Protein AF-A0A9P7B3M9-F1 (afdb_monomer_lite)

Foldseek 3Di:
DPDDPPPPVVPVVVPPPPPVVPLPDPPPPPLQAFPFPLLVVLVVCLVVLVVLLVCCVVPVVSLVVLLVVVVCSVPVGDPPRDDDDDDPVNQDDPVNVVVVVVSVPPVPPVVNVVVVVVVCVVVDDDDDDPPDDDDDDDDDDDPPPVPVVVVVVVVSVVVSVVVVVVSVVSHVVNSVVSVVSSVVSSVSSVVSNVVVVVVVVVVVVVVVVVVVVVVVVVVVVD

Sequence (222 aa):
MVQESEVTLQQELSSGDNLSDMIPLPVMDPVKECECQGCYYISRFKYQIKQSFFLGFLLPVMWPINLSAYLYLLFFLDNEVTHSKIDESELPTLFNKQELYDKTSIHLKEEIVQQMDELNIKEGYATISCTDKFSKSDTDNSCSETLITVDSSKGLERYRQEYLLDIANNIISSHDSLRKYHTLWIIRSLFGVLFYVIVALFIYLIVSHNVSRGHAYTEVNV

Structure (mmCIF, N/CA/C/O backbone):
data_AF-A0A9P7B3M9-F1
#
_entry.id   AF-A0A9P7B3M9-F1
#
loop_
_atom_site.group_PDB
_atom_site.id
_atom_site.type_symbol
_atom_site.label_atom_id
_atom_site.label_alt_id
_atom_site.label_comp_id
_atom_site.label_asym_id
_atom_site.label_entity_id
_atom_site.label_seq_id
_atom_site.pdbx_PDB_ins_code
_atom_site.Cartn_x
_atom_site.Cartn_y
_atom_site.Cartn_z
_atom_site.occupancy
_atom_site.B_iso_or_equiv
_atom_site.auth_seq_id
_atom_site.auth_comp_id
_atom_site.auth_asym_id
_atom_site.auth_atom_id
_atom_site.pdbx_PDB_model_num
ATOM 1 N N . MET A 1 1 ? 41.787 -29.569 55.633 1.00 51.53 1 MET A N 1
ATOM 2 C CA . MET A 1 1 ? 40.444 -29.479 56.246 1.00 51.53 1 MET A CA 1
ATOM 3 C C . MET A 1 1 ? 39.885 -28.069 56.059 1.00 51.53 1 MET A C 1
ATOM 5 O O . MET A 1 1 ? 39.718 -27.368 57.039 1.00 51.53 1 MET A O 1
ATOM 9 N N . VAL A 1 2 ? 39.659 -27.622 54.819 1.00 53.25 2 VAL A N 1
ATOM 10 C CA . VAL A 1 2 ? 38.934 -26.373 54.496 1.00 53.25 2 VAL A CA 1
ATOM 11 C C . VAL A 1 2 ? 38.466 -26.513 53.040 1.00 53.25 2 VAL A C 1
ATOM 13 O O . VAL A 1 2 ? 39.138 -26.021 52.142 1.00 53.25 2 VAL A O 1
ATOM 16 N N . GLN A 1 3 ? 37.433 -27.318 52.765 1.00 49.22 3 GLN A N 1
ATOM 17 C CA . GLN A 1 3 ? 36.926 -27.455 51.385 1.00 49.22 3 GLN A CA 1
ATOM 18 C C . GLN A 1 3 ? 35.499 -28.026 51.264 1.00 49.22 3 GLN A C 1
ATOM 20 O O . GLN A 1 3 ? 35.158 -28.591 50.233 1.00 49.22 3 GLN A O 1
ATOM 25 N N . GLU A 1 4 ? 34.656 -27.886 52.295 1.00 52.19 4 GLU A N 1
ATOM 26 C CA . GLU A 1 4 ? 33.280 -28.431 52.282 1.00 52.19 4 GLU A CA 1
ATOM 27 C C . GLU A 1 4 ? 32.171 -27.391 52.533 1.00 52.19 4 GLU A C 1
ATOM 29 O O . GLU A 1 4 ? 31.001 -27.752 52.548 1.00 52.19 4 GLU A O 1
ATOM 34 N N . SER A 1 5 ? 32.480 -26.096 52.683 1.00 53.56 5 SER A N 1
ATOM 35 C CA . SER A 1 5 ? 31.463 -25.080 53.025 1.00 53.56 5 SER A CA 1
ATOM 36 C C . SER A 1 5 ? 30.952 -24.224 51.858 1.00 53.56 5 SER A C 1
ATOM 38 O O . SER A 1 5 ? 30.073 -23.398 52.074 1.00 53.56 5 SER A O 1
ATOM 40 N N . GLU A 1 6 ? 31.468 -24.389 50.637 1.00 49.94 6 GLU A N 1
ATOM 41 C CA . GLU A 1 6 ? 31.073 -23.561 49.475 1.00 49.94 6 GLU A CA 1
ATOM 42 C C . GLU A 1 6 ? 30.028 -24.213 48.557 1.00 49.94 6 GLU A C 1
ATOM 44 O O . GLU A 1 6 ? 29.463 -23.547 47.694 1.00 49.94 6 GLU A O 1
ATOM 49 N N . VAL A 1 7 ? 29.720 -25.498 48.749 1.00 52.41 7 VAL A N 1
ATOM 50 C CA . VAL A 1 7 ? 28.825 -26.236 47.838 1.00 52.41 7 VAL A CA 1
ATOM 51 C C . VAL A 1 7 ? 27.342 -26.028 48.175 1.00 52.41 7 VAL A C 1
ATOM 53 O O . VAL A 1 7 ? 26.484 -26.182 47.312 1.00 52.41 7 VAL A O 1
ATOM 56 N N . THR A 1 8 ? 27.010 -25.590 49.391 1.00 50.84 8 THR A N 1
ATOM 57 C CA . THR A 1 8 ? 25.608 -25.463 49.828 1.00 50.84 8 THR A CA 1
ATOM 58 C C . THR A 1 8 ? 24.959 -24.125 49.460 1.00 50.84 8 THR A C 1
ATOM 60 O O . THR A 1 8 ? 23.741 -24.009 49.534 1.00 50.84 8 THR A O 1
ATOM 63 N N . LEU A 1 9 ? 25.729 -23.116 49.028 1.00 48.09 9 LEU A N 1
ATOM 64 C CA . LEU A 1 9 ? 25.204 -21.759 48.793 1.00 48.09 9 LEU A CA 1
ATOM 65 C C . LEU A 1 9 ? 24.868 -21.451 47.322 1.00 48.09 9 LEU A C 1
ATOM 67 O O . LEU A 1 9 ? 24.263 -20.423 47.036 1.00 48.09 9 LEU A O 1
ATOM 71 N N . GLN A 1 10 ? 25.201 -22.344 46.382 1.00 46.12 10 GLN A N 1
ATOM 72 C CA . GLN A 1 10 ? 24.780 -22.213 44.977 1.00 46.12 10 GLN A CA 1
ATOM 73 C C . GLN A 1 10 ? 23.463 -22.929 44.653 1.00 46.12 10 GLN A C 1
ATOM 75 O O . GLN A 1 10 ? 22.908 -22.717 43.576 1.00 46.12 10 GLN A O 1
ATOM 80 N N . GLN A 1 11 ? 22.925 -23.739 45.568 1.00 48.12 11 GLN A N 1
ATOM 81 C CA . GLN A 1 11 ? 21.724 -24.528 45.290 1.00 48.12 11 GLN A CA 1
ATOM 82 C C . GLN A 1 11 ? 20.407 -23.793 45.607 1.00 48.12 11 GLN A C 1
ATOM 84 O O . GLN A 1 11 ? 19.359 -24.206 45.118 1.00 48.12 11 GLN A O 1
ATOM 89 N N . GLU A 1 12 ? 20.446 -22.658 46.316 1.00 47.72 12 GLU A N 1
ATOM 90 C CA . GLU A 1 12 ? 19.254 -21.825 46.577 1.00 47.72 12 GLU A CA 1
ATOM 91 C C . GLU A 1 12 ? 19.013 -20.716 45.534 1.00 47.72 12 GLU A C 1
ATOM 93 O O . GLU A 1 12 ? 17.950 -20.105 45.522 1.00 47.72 12 GLU A O 1
ATOM 98 N N . LEU A 1 13 ? 19.938 -20.495 44.593 1.00 49.31 13 LEU A N 1
ATOM 99 C CA . LEU A 1 13 ? 19.774 -19.512 43.505 1.00 49.31 13 LEU A CA 1
ATOM 100 C C . LEU A 1 13 ? 19.245 -20.114 42.191 1.00 49.31 13 LEU A C 1
ATOM 102 O O . LEU A 1 13 ? 19.053 -19.391 41.218 1.00 49.31 13 LEU A O 1
ATOM 106 N N . SER A 1 14 ? 18.969 -21.423 42.161 1.00 45.75 14 SER A N 1
ATOM 107 C CA . SER A 1 14 ? 18.389 -22.117 40.999 1.00 45.75 14 SER A CA 1
ATOM 108 C C . SER A 1 14 ? 16.863 -22.276 41.072 1.00 45.75 14 SER A C 1
ATOM 110 O O . SER A 1 14 ? 16.273 -22.799 40.129 1.00 45.75 14 SER A O 1
ATOM 112 N N . SER A 1 15 ? 16.216 -21.826 42.151 1.00 45.94 15 SER A N 1
ATOM 113 C CA . SER A 1 15 ? 14.749 -21.779 42.267 1.00 45.94 15 SER A CA 1
ATOM 114 C C . SER A 1 15 ? 14.222 -20.376 41.956 1.00 45.94 15 SER A C 1
ATOM 116 O O . SER A 1 15 ? 13.345 -19.853 42.637 1.00 45.94 15 SER A O 1
ATOM 118 N N . GLY A 1 16 ? 14.807 -19.732 40.943 1.00 50.66 16 GLY A N 1
ATOM 119 C CA . GLY A 1 16 ? 14.201 -18.580 40.293 1.00 50.66 16 GLY A CA 1
ATOM 120 C C . GLY A 1 16 ? 13.038 -19.083 39.457 1.00 50.66 16 GLY A C 1
ATOM 121 O O . GLY A 1 16 ? 13.211 -19.368 38.275 1.00 50.66 16 GLY A O 1
ATOM 122 N N . ASP A 1 17 ? 11.886 -19.248 40.105 1.00 52.91 17 ASP A N 1
ATOM 123 C CA . ASP A 1 17 ? 10.607 -19.458 39.444 1.00 52.91 17 ASP A CA 1
ATOM 124 C C . ASP A 1 17 ? 10.494 -18.491 38.264 1.00 52.91 17 ASP A C 1
ATOM 126 O O . ASP A 1 17 ? 10.781 -17.297 38.393 1.00 52.91 17 ASP A O 1
ATOM 130 N N . ASN A 1 18 ? 10.107 -19.034 37.110 1.00 50.75 18 ASN A N 1
ATOM 131 C CA . ASN A 1 18 ? 9.890 -18.339 35.847 1.00 50.75 18 ASN A CA 1
ATOM 132 C C . ASN A 1 18 ? 8.772 -17.283 35.985 1.00 50.75 18 ASN A C 1
ATOM 134 O O . ASN A 1 18 ? 7.690 -17.411 35.422 1.00 50.75 18 ASN A O 1
ATOM 138 N N . LEU A 1 19 ? 9.031 -16.199 36.717 1.00 49.03 19 LEU A N 1
ATOM 139 C CA . LEU A 1 19 ? 8.111 -15.082 36.942 1.00 49.03 19 LEU A CA 1
ATOM 140 C C . LEU A 1 19 ? 7.923 -14.225 35.673 1.00 49.03 19 LEU A C 1
ATOM 142 O O . LEU A 1 19 ? 7.182 -13.249 35.682 1.00 49.03 19 LEU A O 1
ATOM 146 N N . SER A 1 20 ? 8.586 -14.585 34.570 1.00 48.28 20 SER A N 1
ATOM 147 C CA . SER A 1 20 ? 8.331 -14.017 33.241 1.00 48.28 20 SER A CA 1
ATOM 148 C C . SER A 1 20 ? 7.198 -14.723 32.482 1.00 48.28 20 SER A C 1
ATOM 150 O O . SER A 1 20 ? 6.714 -14.158 31.508 1.00 48.28 20 SER A O 1
ATOM 152 N N . ASP A 1 21 ? 6.715 -15.885 32.946 1.00 49.09 21 ASP A N 1
ATOM 153 C CA . ASP A 1 21 ? 5.610 -16.620 32.298 1.00 49.09 21 ASP A CA 1
ATOM 154 C C . ASP A 1 21 ? 4.218 -16.275 32.867 1.00 49.09 21 ASP A C 1
ATOM 156 O O . ASP A 1 21 ? 3.205 -16.786 32.392 1.00 49.09 21 ASP A O 1
ATOM 160 N N . MET A 1 22 ? 4.138 -15.392 33.870 1.00 47.38 22 MET A N 1
ATOM 161 C CA . MET A 1 22 ? 2.878 -14.992 34.520 1.00 47.38 22 MET A CA 1
ATOM 162 C C . MET A 1 22 ? 2.481 -13.536 34.283 1.00 47.38 22 MET A C 1
ATOM 164 O O . MET A 1 22 ? 1.603 -13.029 34.974 1.00 47.38 22 MET A O 1
ATOM 168 N N . ILE A 1 23 ? 3.074 -12.860 33.298 1.00 56.22 23 ILE A N 1
ATOM 169 C CA . ILE A 1 23 ? 2.438 -11.659 32.754 1.00 56.22 23 ILE A CA 1
ATOM 170 C C . ILE A 1 23 ? 1.367 -12.182 31.799 1.00 56.22 23 ILE A C 1
ATOM 172 O O . ILE A 1 23 ? 1.727 -12.715 30.745 1.00 56.22 23 ILE A O 1
ATOM 176 N N . PRO A 1 24 ? 0.064 -12.081 32.126 1.00 51.72 24 PRO A N 1
ATOM 177 C CA . PRO A 1 24 ? -0.960 -12.339 31.137 1.00 51.72 24 PRO A CA 1
ATOM 178 C C . PRO A 1 24 ? -0.724 -11.273 30.077 1.00 51.72 24 PRO A C 1
ATOM 180 O O . PRO A 1 24 ? -0.956 -10.087 30.327 1.00 51.72 24 PRO A O 1
ATOM 183 N N . LEU A 1 25 ? -0.179 -11.674 28.925 1.00 49.19 25 LEU A N 1
ATOM 184 C CA . LEU A 1 25 ? -0.122 -10.782 27.781 1.00 49.19 25 LEU A CA 1
ATOM 185 C C . LEU A 1 25 ? -1.536 -10.223 27.627 1.00 49.19 25 LEU A C 1
ATOM 187 O O . LEU A 1 25 ? -2.490 -11.010 27.724 1.00 49.19 25 LEU A O 1
ATOM 191 N N . PRO A 1 26 ? -1.690 -8.893 27.469 1.00 55.12 26 PRO A N 1
ATOM 192 C CA . PRO A 1 26 ? -2.995 -8.331 27.182 1.00 55.12 26 PRO A CA 1
ATOM 193 C C . PRO A 1 26 ? -3.564 -9.190 26.067 1.00 55.12 26 PRO A C 1
ATOM 195 O O . PRO A 1 26 ? -2.874 -9.431 25.070 1.00 55.12 26 PRO A O 1
ATOM 198 N N . VAL A 1 27 ? -4.749 -9.756 26.304 1.00 58.91 27 VAL A N 1
ATOM 199 C CA . VAL A 1 27 ? -5.484 -10.486 25.278 1.00 58.91 27 VAL A CA 1
ATOM 200 C C . VAL A 1 27 ? -5.791 -9.418 24.243 1.00 58.91 27 VAL A C 1
ATOM 202 O O . VAL A 1 27 ? -6.751 -8.670 24.366 1.00 58.91 27 VAL A O 1
ATOM 205 N N . MET A 1 28 ? -4.839 -9.225 23.336 1.00 59.09 28 MET A N 1
ATOM 206 C CA . MET A 1 28 ? -4.935 -8.305 22.231 1.00 59.09 28 MET A CA 1
ATOM 207 C C . MET A 1 28 ? -5.988 -8.951 21.368 1.00 59.09 28 MET A C 1
ATOM 209 O O . MET A 1 28 ? -5.729 -9.990 20.751 1.00 59.09 28 MET A O 1
ATOM 213 N N . ASP A 1 29 ? -7.192 -8.385 21.419 1.00 70.12 29 ASP A N 1
ATOM 214 C CA . ASP A 1 29 ? -8.241 -8.749 20.489 1.00 70.12 29 ASP A CA 1
ATOM 215 C C . ASP A 1 29 ? -7.605 -8.794 19.093 1.00 70.12 29 ASP A C 1
ATOM 217 O O . ASP A 1 29 ? -6.796 -7.914 18.759 1.00 70.12 29 ASP A O 1
ATOM 221 N N . PRO A 1 30 ? -7.873 -9.849 18.306 1.00 71.38 30 PRO A N 1
ATOM 222 C CA . PRO A 1 30 ? -7.267 -9.999 16.995 1.00 71.38 30 PRO A CA 1
ATOM 223 C C . PRO A 1 30 ? -7.473 -8.696 16.227 1.00 71.38 30 PRO A C 1
ATOM 225 O O . PRO A 1 30 ? -8.608 -8.243 16.070 1.00 71.38 30 PRO A O 1
ATOM 228 N N . VAL A 1 31 ? -6.365 -8.070 15.817 1.00 77.56 31 VAL A N 1
ATOM 229 C CA . VAL A 1 31 ? -6.378 -6.761 15.157 1.00 77.56 31 VAL A CA 1
ATOM 230 C C . VAL A 1 31 ? -7.339 -6.851 13.978 1.00 77.56 31 VAL A C 1
ATOM 232 O O . VAL A 1 31 ? -7.072 -7.576 13.019 1.00 77.56 31 VAL A O 1
ATOM 235 N N . LYS A 1 32 ? -8.482 -6.160 14.071 1.00 81.81 32 LYS A N 1
ATOM 236 C CA . LYS A 1 32 ? -9.502 -6.187 13.020 1.00 81.81 32 LYS A CA 1
ATOM 237 C C . LYS A 1 32 ? -8.930 -5.482 11.790 1.00 81.81 32 LYS A C 1
ATOM 239 O O . LYS A 1 32 ? -8.793 -4.259 11.761 1.00 81.81 32 LYS A O 1
ATOM 244 N N . GLU A 1 33 ? -8.518 -6.268 10.799 1.00 89.06 33 GLU A N 1
ATOM 245 C CA . GLU A 1 33 ? -8.039 -5.758 9.517 1.00 89.06 33 GLU A CA 1
ATOM 246 C C . GLU A 1 33 ? -9.210 -5.252 8.666 1.00 89.06 33 GLU A C 1
ATOM 248 O O . GLU A 1 33 ? -10.362 -5.643 8.848 1.00 89.06 33 GLU A O 1
ATOM 253 N N . CYS A 1 34 ? -8.917 -4.368 7.713 1.00 91.56 34 CYS A N 1
ATOM 254 C CA . CYS A 1 34 ? -9.933 -3.891 6.787 1.00 91.56 34 CYS A CA 1
ATOM 255 C C . CYS A 1 34 ? -10.337 -4.998 5.799 1.00 91.56 34 CYS A C 1
ATOM 257 O O . CYS A 1 34 ? -9.498 -5.531 5.070 1.00 91.56 34 CYS A O 1
ATOM 259 N N . GLU A 1 35 ? -11.635 -5.293 5.730 1.00 91.44 35 GLU A N 1
ATOM 260 C CA . GLU A 1 35 ? -12.216 -6.349 4.886 1.00 91.44 35 GLU A CA 1
ATOM 261 C C . GLU A 1 35 ? -12.683 -5.824 3.519 1.00 91.44 35 GLU A C 1
ATOM 263 O O . GLU A 1 35 ? -13.416 -6.495 2.792 1.00 91.44 35 GLU A O 1
ATOM 268 N N . CYS A 1 36 ? -12.262 -4.612 3.147 1.00 92.81 36 CYS A N 1
ATOM 269 C CA . CYS A 1 36 ? -12.637 -4.006 1.879 1.00 92.81 36 CYS A CA 1
ATOM 270 C C . CYS A 1 36 ? -12.176 -4.853 0.683 1.00 92.81 36 CYS A C 1
ATOM 272 O O . CYS A 1 36 ? -11.100 -5.461 0.704 1.00 92.81 36 CYS A O 1
ATOM 274 N N . GLN A 1 37 ? -12.955 -4.868 -0.403 1.00 93.38 37 GLN A N 1
ATOM 275 C CA . GLN A 1 37 ? -12.620 -5.674 -1.581 1.00 93.38 37 GLN A CA 1
ATOM 276 C C . GLN A 1 37 ? -11.246 -5.283 -2.151 1.00 93.38 37 GLN A C 1
ATOM 278 O O . GLN A 1 37 ? -10.436 -6.155 -2.473 1.00 93.38 37 GLN A O 1
ATOM 283 N N . GLY A 1 38 ? -10.933 -3.983 -2.191 1.00 92.94 38 GLY A N 1
ATOM 284 C CA . GLY A 1 38 ? -9.603 -3.490 -2.557 1.00 92.94 38 GLY A CA 1
ATOM 285 C C . GLY A 1 38 ? -8.500 -4.071 -1.666 1.00 92.94 38 GLY A C 1
ATOM 286 O O . GLY A 1 38 ? -7.519 -4.612 -2.168 1.00 92.94 38 GLY A O 1
ATOM 287 N N . CYS A 1 39 ? -8.694 -4.045 -0.349 1.00 93.38 39 CYS A N 1
ATOM 288 C CA . CYS A 1 39 ? -7.771 -4.545 0.667 1.00 93.38 39 CYS A CA 1
ATOM 289 C C . CYS A 1 39 ? -7.492 -6.038 0.481 1.00 93.38 39 CYS A C 1
ATOM 291 O O . CYS A 1 39 ? -6.335 -6.461 0.499 1.00 93.38 39 CYS A O 1
ATOM 293 N N . TYR A 1 40 ? -8.545 -6.816 0.219 1.00 93.50 40 TYR A N 1
ATOM 294 C CA . TYR A 1 40 ? -8.464 -8.248 -0.044 1.00 93.50 40 TYR A CA 1
ATOM 295 C C . TYR A 1 40 ? -7.603 -8.569 -1.275 1.00 93.50 40 TYR A C 1
ATOM 297 O O . TYR A 1 40 ? -6.716 -9.425 -1.226 1.00 93.50 40 TYR A O 1
ATOM 305 N N . TYR A 1 41 ? -7.811 -7.867 -2.393 1.00 93.69 41 TYR A N 1
ATOM 306 C CA . TYR A 1 41 ? -6.976 -8.079 -3.577 1.00 93.69 41 TYR A CA 1
ATOM 307 C C . TYR A 1 41 ? -5.542 -7.604 -3.337 1.00 93.69 41 TYR A C 1
ATOM 309 O O . TYR A 1 41 ? -4.585 -8.325 -3.622 1.00 93.69 41 TYR A O 1
ATOM 317 N N . ILE A 1 42 ? -5.370 -6.414 -2.768 1.00 92.88 42 ILE A N 1
ATOM 318 C CA . ILE A 1 42 ? -4.064 -5.811 -2.500 1.00 92.88 42 ILE A CA 1
ATOM 319 C C . ILE A 1 42 ? -3.215 -6.701 -1.573 1.00 92.88 42 ILE A C 1
ATOM 321 O O . ILE A 1 42 ? -2.014 -6.872 -1.823 1.00 92.88 42 ILE A O 1
ATOM 325 N N . SER A 1 43 ? -3.815 -7.310 -0.545 1.00 93.31 43 SER A N 1
ATOM 326 C CA . SER A 1 43 ? -3.131 -8.243 0.358 1.00 93.31 43 SER A CA 1
ATOM 327 C C . SER A 1 43 ? -2.690 -9.510 -0.380 1.00 93.31 43 SER A C 1
ATOM 329 O O . SER A 1 43 ? -1.528 -9.913 -0.267 1.00 93.31 43 SER A O 1
ATOM 331 N N . ARG A 1 44 ? -3.548 -10.067 -1.244 1.00 93.69 44 ARG A N 1
ATOM 332 C CA . ARG A 1 44 ? -3.225 -11.225 -2.092 1.00 93.69 44 ARG A CA 1
ATOM 333 C C . ARG A 1 44 ? -2.083 -10.939 -3.073 1.00 93.69 44 ARG A C 1
ATOM 335 O O . ARG A 1 44 ? -1.199 -11.775 -3.260 1.00 93.69 44 ARG A O 1
ATOM 342 N N . PHE A 1 45 ? -2.048 -9.744 -3.661 1.00 92.19 45 PHE A N 1
ATOM 343 C CA . PHE A 1 45 ? -1.002 -9.325 -4.603 1.00 92.19 45 PHE A CA 1
ATOM 344 C C . PHE A 1 45 ? 0.294 -8.838 -3.928 1.00 92.19 45 PHE A C 1
ATOM 346 O O . PHE A 1 45 ? 1.287 -8.587 -4.614 1.00 92.19 45 PHE A O 1
ATOM 353 N N . LYS A 1 46 ? 0.344 -8.739 -2.592 1.00 92.44 46 LYS A N 1
ATOM 354 C CA . LYS A 1 46 ? 1.487 -8.185 -1.836 1.00 92.44 46 LYS A CA 1
ATOM 355 C C . LYS A 1 46 ? 2.817 -8.890 -2.112 1.00 92.44 46 LYS A C 1
ATOM 357 O O . LYS A 1 46 ? 3.872 -8.249 -2.100 1.00 92.44 46 LYS A O 1
ATOM 362 N N . TYR A 1 47 ? 2.778 -10.203 -2.327 1.00 92.88 47 TYR A N 1
ATOM 363 C CA . TYR A 1 47 ? 3.964 -10.991 -2.662 1.00 92.88 47 TYR A CA 1
ATOM 364 C C . TYR A 1 47 ? 4.301 -10.904 -4.156 1.00 92.88 47 TYR A C 1
ATOM 366 O O . TYR A 1 47 ? 5.461 -10.709 -4.520 1.00 92.88 47 TYR A O 1
ATOM 374 N N . GLN A 1 48 ? 3.280 -10.946 -5.016 1.00 93.88 48 GLN A N 1
ATOM 375 C CA . GLN A 1 48 ? 3.447 -10.880 -6.468 1.00 93.88 48 GLN A CA 1
ATOM 376 C C . GLN A 1 48 ? 4.026 -9.538 -6.926 1.00 93.88 48 GLN A C 1
ATOM 378 O O . GLN A 1 48 ? 4.902 -9.529 -7.780 1.00 93.88 48 GLN A O 1
ATOM 383 N N . ILE A 1 49 ? 3.641 -8.408 -6.317 1.00 94.25 49 ILE A N 1
ATOM 384 C CA . ILE A 1 49 ? 4.165 -7.090 -6.717 1.00 94.25 49 ILE A CA 1
ATOM 385 C C . ILE A 1 49 ? 5.686 -6.984 -6.536 1.00 94.25 49 ILE A C 1
ATOM 387 O O . ILE A 1 49 ? 6.379 -6.433 -7.390 1.00 94.25 49 ILE A O 1
ATOM 391 N N . LYS A 1 50 ? 6.221 -7.575 -5.458 1.00 95.06 50 LYS A N 1
ATOM 392 C CA . LYS A 1 50 ? 7.666 -7.648 -5.210 1.00 95.06 50 LYS A CA 1
ATOM 393 C C . LYS A 1 50 ? 8.356 -8.487 -6.279 1.00 95.06 50 LYS A C 1
ATOM 395 O O . LYS A 1 50 ? 9.344 -8.045 -6.854 1.00 95.06 50 LYS A O 1
ATOM 400 N N . GLN A 1 51 ? 7.828 -9.678 -6.556 1.00 95.88 51 GLN A N 1
ATOM 401 C CA . GLN A 1 51 ? 8.397 -10.570 -7.566 1.00 95.88 51 GLN A CA 1
ATOM 402 C C . GLN A 1 51 ? 8.360 -9.945 -8.963 1.00 95.88 51 GLN A C 1
ATOM 404 O O . GLN A 1 51 ? 9.387 -9.905 -9.635 1.00 95.88 51 GLN A O 1
ATOM 409 N N . SER A 1 52 ? 7.219 -9.387 -9.369 1.00 95.12 52 SER A N 1
ATOM 410 C CA . SER A 1 52 ? 7.058 -8.719 -10.661 1.00 95.12 52 SER A CA 1
ATOM 411 C C . SER A 1 52 ? 7.963 -7.494 -10.797 1.00 95.12 52 SER A C 1
ATOM 413 O O . SER A 1 52 ? 8.448 -7.220 -11.891 1.00 95.12 52 SER A O 1
ATOM 415 N N . PHE A 1 53 ? 8.242 -6.770 -9.704 1.00 95.88 53 PHE A N 1
ATOM 416 C CA . PHE A 1 53 ? 9.211 -5.674 -9.725 1.00 95.88 53 PHE A CA 1
ATOM 417 C C . PHE A 1 53 ? 10.617 -6.162 -10.096 1.00 95.88 53 PHE A C 1
ATOM 419 O O . PHE A 1 53 ? 11.230 -5.590 -10.996 1.00 95.88 53 PHE A O 1
ATOM 426 N N . PHE A 1 54 ? 11.109 -7.227 -9.452 1.00 96.81 54 PHE A N 1
ATOM 427 C CA . PHE A 1 54 ? 12.429 -7.788 -9.763 1.00 96.81 54 PHE A CA 1
ATOM 428 C C . PHE A 1 54 ? 12.470 -8.461 -11.139 1.00 96.81 54 PHE A C 1
ATOM 430 O O . PHE A 1 54 ? 13.442 -8.301 -11.874 1.00 96.81 54 PHE A O 1
ATOM 437 N N . LEU A 1 55 ? 11.398 -9.155 -11.528 1.00 97.19 55 LEU A N 1
ATOM 438 C CA . LEU A 1 55 ? 11.268 -9.734 -12.865 1.00 97.19 55 LEU A CA 1
ATOM 439 C C . LEU A 1 55 ? 11.275 -8.653 -13.958 1.00 97.19 55 LEU A C 1
ATOM 441 O O . LEU A 1 55 ? 11.735 -8.907 -15.068 1.00 97.19 55 LEU A O 1
ATOM 445 N N . GLY A 1 56 ? 10.842 -7.433 -13.625 1.00 95.75 56 GLY A N 1
ATOM 446 C CA . GLY A 1 56 ? 10.887 -6.266 -14.501 1.00 95.75 56 GLY A CA 1
ATOM 447 C C . GLY A 1 56 ? 12.283 -5.889 -15.004 1.00 95.75 56 GLY A C 1
ATOM 448 O O . GLY A 1 56 ? 12.400 -5.375 -16.110 1.00 95.75 56 GLY A O 1
ATOM 449 N N . PHE A 1 57 ? 13.350 -6.219 -14.268 1.00 95.94 57 PHE A N 1
ATOM 450 C CA . PHE A 1 57 ? 14.718 -6.012 -14.762 1.00 95.94 57 P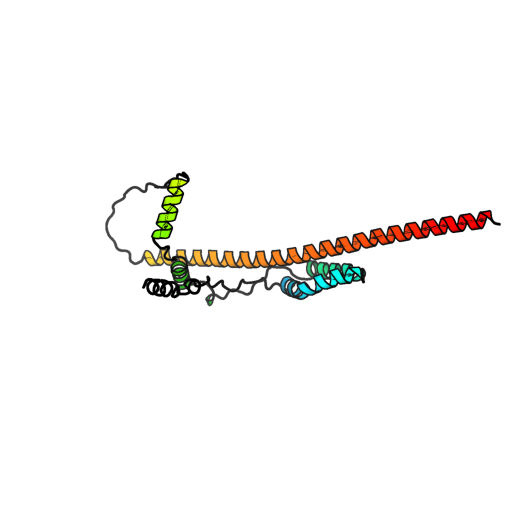HE A CA 1
ATOM 451 C C . PHE A 1 57 ? 15.061 -6.924 -15.950 1.00 95.94 57 PHE A C 1
ATOM 453 O O . PHE A 1 57 ? 15.806 -6.516 -16.839 1.00 95.94 57 PHE A O 1
ATOM 460 N N . LEU A 1 58 ? 14.507 -8.142 -15.989 1.00 96.56 58 LEU A N 1
ATOM 461 C CA . LEU A 1 58 ? 14.639 -9.039 -17.142 1.00 96.56 58 LEU A CA 1
ATOM 462 C C . LEU A 1 58 ? 13.621 -8.691 -18.235 1.00 96.56 58 LEU A C 1
ATOM 464 O O . LEU A 1 58 ? 13.941 -8.733 -19.419 1.00 96.56 58 LEU A O 1
ATOM 468 N N . LEU A 1 59 ? 12.390 -8.367 -17.834 1.00 96.62 59 LEU A N 1
ATOM 469 C CA . LEU A 1 59 ? 11.256 -8.110 -18.717 1.00 96.62 59 LEU A CA 1
ATOM 470 C C . LEU A 1 59 ? 10.606 -6.764 -18.361 1.00 96.62 59 LEU A C 1
ATOM 472 O O . LEU A 1 59 ? 9.634 -6.747 -17.602 1.00 96.62 59 LEU A O 1
ATOM 476 N N . PRO A 1 60 ? 11.061 -5.638 -18.948 1.00 93.56 60 PRO A N 1
ATOM 477 C CA . PRO A 1 60 ? 10.586 -4.291 -18.595 1.00 93.56 60 PRO A CA 1
ATOM 478 C C . PRO A 1 60 ? 9.074 -4.084 -18.751 1.00 93.56 60 PRO A C 1
ATOM 480 O O . PRO A 1 60 ? 8.500 -3.202 -18.118 1.00 93.56 60 PRO A O 1
ATOM 483 N N . VAL A 1 61 ? 8.413 -4.929 -19.550 1.00 95.88 61 VAL A N 1
ATOM 484 C CA . VAL A 1 61 ? 6.952 -4.966 -19.743 1.00 95.88 61 VAL A CA 1
ATOM 485 C C . VAL A 1 61 ? 6.193 -5.354 -18.461 1.00 95.88 61 VAL A C 1
ATOM 487 O O . VAL A 1 61 ? 5.020 -5.021 -18.316 1.00 95.88 61 VAL A O 1
ATOM 490 N N . MET A 1 62 ? 6.838 -5.988 -17.478 1.00 96.75 62 MET A N 1
ATOM 491 C CA . MET A 1 62 ? 6.184 -6.335 -16.209 1.00 96.75 62 MET A CA 1
ATOM 492 C C . MET A 1 62 ? 5.829 -5.108 -15.357 1.00 96.75 62 MET A C 1
ATOM 494 O O . MET A 1 62 ? 4.816 -5.115 -14.658 1.00 96.75 62 MET A O 1
ATOM 498 N N . TRP A 1 63 ? 6.604 -4.022 -15.427 1.00 96.69 63 TRP A N 1
ATOM 499 C CA . TRP A 1 63 ? 6.295 -2.800 -14.679 1.00 96.69 63 TRP A CA 1
ATOM 500 C C . TRP A 1 63 ? 5.022 -2.077 -15.143 1.00 96.69 63 TRP A C 1
ATOM 502 O O . TRP A 1 63 ? 4.221 -1.733 -14.272 1.00 96.69 63 TRP A O 1
ATOM 512 N N . PRO A 1 64 ? 4.759 -1.856 -16.450 1.00 96.75 64 PRO A N 1
ATOM 513 C CA . PRO A 1 64 ? 3.487 -1.286 -16.881 1.00 96.75 64 PRO A CA 1
ATOM 514 C C . PRO A 1 64 ? 2.301 -2.215 -16.598 1.00 96.75 64 PRO A C 1
ATOM 516 O O . PRO A 1 64 ? 1.214 -1.710 -16.336 1.00 96.75 64 PRO A O 1
ATOM 519 N N . ILE A 1 65 ? 2.484 -3.543 -16.565 1.00 95.94 65 ILE A N 1
ATOM 520 C CA . ILE A 1 65 ? 1.431 -4.473 -16.113 1.00 95.94 65 ILE A CA 1
ATOM 521 C C . ILE A 1 65 ? 1.120 -4.247 -14.627 1.00 95.94 65 ILE A C 1
ATOM 523 O O . ILE A 1 65 ? -0.046 -4.075 -14.276 1.00 95.94 65 ILE A O 1
ATOM 527 N N . ASN A 1 66 ? 2.140 -4.165 -13.763 1.00 94.81 66 ASN A N 1
ATOM 528 C CA . ASN A 1 66 ? 1.950 -3.839 -12.343 1.00 94.81 66 ASN A CA 1
ATOM 529 C C . ASN A 1 66 ? 1.261 -2.480 -12.154 1.00 94.81 66 ASN A C 1
ATOM 531 O O . ASN A 1 66 ? 0.359 -2.353 -11.327 1.00 94.81 66 ASN A O 1
ATOM 535 N N . LEU 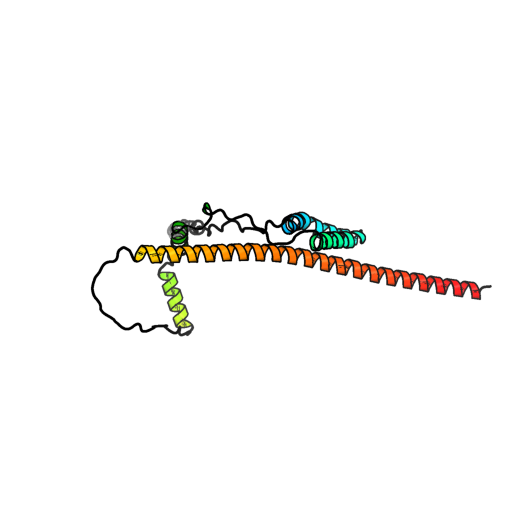A 1 67 ? 1.673 -1.470 -12.928 1.00 96.00 67 LEU A N 1
ATOM 536 C CA . LEU A 1 67 ? 1.067 -0.141 -12.901 1.00 96.00 67 LEU A CA 1
ATOM 537 C C . LEU A 1 67 ? -0.404 -0.202 -13.325 1.00 96.00 67 LEU A C 1
ATOM 539 O O . LEU A 1 67 ? -1.257 0.363 -12.651 1.00 96.00 67 LEU A O 1
ATOM 543 N N . SER A 1 68 ? -0.707 -0.935 -14.396 1.00 96.00 68 SER A N 1
ATOM 544 C CA . SER A 1 68 ? -2.073 -1.112 -14.898 1.00 96.00 68 SER A CA 1
ATOM 545 C C . SER A 1 68 ? -2.958 -1.833 -13.884 1.00 96.00 68 SER A C 1
ATOM 547 O O . SER A 1 68 ? -4.082 -1.403 -13.649 1.00 96.00 68 SER A O 1
ATOM 549 N N . ALA A 1 69 ? -2.447 -2.878 -13.228 1.00 94.44 69 ALA A N 1
ATOM 550 C CA . ALA A 1 69 ? -3.162 -3.578 -12.163 1.00 94.44 69 ALA A CA 1
ATOM 551 C C . ALA A 1 69 ? -3.468 -2.649 -10.977 1.00 94.44 69 ALA A C 1
ATOM 553 O O . ALA A 1 69 ? -4.568 -2.677 -10.434 1.00 94.44 69 ALA A O 1
ATOM 554 N N . TYR A 1 70 ? -2.531 -1.776 -10.603 1.00 93.94 70 TYR A N 1
ATOM 555 C CA . TYR A 1 70 ? -2.763 -0.788 -9.550 1.00 93.94 70 TYR A CA 1
ATOM 556 C C . TYR A 1 70 ? -3.787 0.281 -9.947 1.00 93.94 70 TYR A C 1
ATOM 558 O O . TYR A 1 70 ? -4.673 0.597 -9.158 1.00 93.94 70 TYR A O 1
ATOM 566 N N . LEU A 1 71 ? -3.715 0.805 -11.175 1.00 94.75 71 LEU A N 1
ATOM 567 C CA . LEU A 1 71 ? -4.721 1.739 -11.691 1.00 94.75 71 LEU A CA 1
ATOM 568 C C . LEU A 1 71 ? -6.103 1.084 -11.745 1.00 94.75 71 LEU A C 1
ATOM 570 O O . LEU A 1 71 ? -7.092 1.717 -11.387 1.00 94.75 71 LEU A O 1
ATOM 574 N N . TYR A 1 72 ? -6.168 -0.195 -12.120 1.00 94.44 72 TYR A N 1
ATOM 575 C CA . TYR A 1 72 ? -7.408 -0.959 -12.086 1.00 94.44 72 TYR A CA 1
ATOM 576 C C . TYR A 1 72 ? -8.001 -1.005 -10.669 1.00 94.44 72 TYR A C 1
ATOM 578 O O . TYR A 1 72 ? -9.169 -0.679 -10.481 1.00 94.44 72 TYR A O 1
ATOM 586 N N . LEU A 1 73 ? -7.181 -1.311 -9.658 1.00 92.31 73 LEU A N 1
ATOM 587 C CA . LEU A 1 73 ? -7.608 -1.319 -8.253 1.00 92.31 73 LEU A CA 1
ATOM 588 C C . LEU A 1 73 ? -8.028 0.068 -7.735 1.00 92.31 73 LEU A C 1
ATOM 590 O O . LEU A 1 73 ? -8.875 0.156 -6.850 1.00 92.31 73 LEU A O 1
ATOM 594 N N . LEU A 1 74 ? -7.448 1.151 -8.260 1.00 90.19 74 LEU A N 1
ATOM 595 C CA . LEU A 1 74 ? -7.812 2.515 -7.870 1.00 90.19 74 LEU A CA 1
ATOM 596 C C . LEU A 1 74 ? -9.130 2.992 -8.486 1.00 90.19 74 LEU A C 1
ATOM 598 O O . LEU A 1 74 ? -9.895 3.661 -7.799 1.00 90.19 74 LEU A O 1
ATOM 602 N N . PHE A 1 75 ? -9.364 2.698 -9.768 1.00 92.69 75 PHE A N 1
ATOM 603 C CA . PHE A 1 75 ? -10.493 3.261 -10.516 1.00 92.69 75 PHE A CA 1
ATOM 604 C C . PHE A 1 75 ? -11.724 2.360 -10.566 1.00 92.69 75 PHE A C 1
ATOM 606 O O . PHE A 1 75 ? -12.832 2.879 -10.652 1.00 92.69 75 PHE A O 1
ATOM 613 N N . PHE A 1 76 ? -11.543 1.037 -10.559 1.00 93.31 76 PHE A N 1
ATOM 614 C CA . PHE A 1 76 ? -12.641 0.091 -10.786 1.00 93.31 76 PHE A CA 1
ATOM 615 C C . PHE A 1 76 ? -13.108 -0.623 -9.524 1.00 93.31 76 PHE A C 1
ATOM 617 O O . PHE A 1 76 ? -14.194 -1.194 -9.535 1.00 93.31 76 PHE A O 1
ATOM 624 N N . LEU A 1 77 ? -12.301 -0.635 -8.461 1.00 90.94 77 LEU A N 1
ATOM 625 C CA . LEU A 1 77 ? -12.715 -1.217 -7.191 1.00 90.94 77 LEU A CA 1
ATOM 626 C C . LEU A 1 77 ? -13.179 -0.133 -6.231 1.00 90.94 77 LEU A C 1
ATOM 628 O O . LEU A 1 77 ? -12.465 0.839 -5.973 1.00 90.94 77 LEU A O 1
ATOM 632 N N . ASP A 1 78 ? -14.346 -0.374 -5.644 1.00 85.31 78 ASP A N 1
ATOM 633 C CA . ASP A 1 78 ? -14.843 0.405 -4.525 1.00 85.31 78 ASP A CA 1
ATOM 634 C C . ASP A 1 78 ? -13.892 0.214 -3.338 1.00 85.31 78 ASP A C 1
ATOM 636 O O . ASP A 1 78 ? -13.753 -0.866 -2.761 1.00 85.31 78 ASP A O 1
ATOM 640 N N . ASN A 1 79 ? -13.170 1.287 -3.018 1.00 83.88 79 ASN A N 1
ATOM 641 C CA . ASN A 1 79 ? -12.228 1.354 -1.901 1.00 83.88 79 ASN A CA 1
ATOM 642 C C . ASN A 1 79 ? -12.872 2.021 -0.677 1.00 83.88 79 ASN A C 1
ATOM 644 O O . ASN A 1 79 ? -12.178 2.640 0.131 1.00 83.88 79 ASN A O 1
ATOM 648 N N . GLU A 1 80 ? -14.199 1.961 -0.570 1.00 89.81 80 GLU A N 1
ATOM 649 C CA . GLU A 1 80 ? -14.885 2.411 0.632 1.00 89.81 80 GLU A CA 1
ATOM 650 C C . GLU A 1 80 ? -14.519 1.471 1.785 1.00 89.81 80 GLU A C 1
ATOM 652 O O . GLU A 1 80 ? -14.444 0.249 1.623 1.00 89.81 80 GLU A O 1
ATOM 657 N N . VAL A 1 81 ? -14.204 2.052 2.942 1.00 87.75 81 VAL A N 1
ATOM 658 C CA . VAL A 1 81 ? -13.792 1.291 4.121 1.00 87.75 81 VAL A CA 1
ATOM 659 C C . VAL A 1 81 ? -15.018 0.555 4.649 1.00 87.75 81 VAL A C 1
ATOM 661 O O . VAL A 1 81 ? -15.833 1.116 5.373 1.00 87.75 81 VAL A O 1
ATOM 664 N N . THR A 1 82 ? -15.157 -0.708 4.261 1.00 87.62 82 THR A N 1
ATOM 665 C CA . THR A 1 82 ? -16.209 -1.595 4.751 1.00 87.62 82 THR A CA 1
ATOM 666 C C . THR A 1 82 ? -15.671 -2.473 5.867 1.00 87.62 82 THR A C 1
ATOM 668 O O . THR A 1 82 ? -14.601 -3.072 5.733 1.00 87.62 82 THR A O 1
ATOM 671 N N . HIS A 1 83 ? -16.443 -2.595 6.939 1.00 86.06 83 HIS A N 1
ATOM 672 C CA . HIS A 1 83 ? -16.193 -3.549 8.009 1.00 86.06 83 HIS A CA 1
ATOM 673 C C . HIS A 1 83 ? -17.440 -4.405 8.234 1.00 86.06 83 HIS A C 1
ATOM 675 O O . HIS A 1 83 ? -18.568 -3.942 8.032 1.00 86.06 83 HIS A O 1
ATOM 681 N N . SER A 1 84 ? -17.248 -5.652 8.657 1.00 86.81 84 SER A N 1
ATOM 682 C CA . SER A 1 84 ? -18.343 -6.480 9.155 1.00 86.81 84 SER A CA 1
ATOM 683 C C . SER A 1 84 ? -19.059 -5.767 10.307 1.00 86.81 84 SER A C 1
ATOM 685 O O . SER A 1 84 ? -18.447 -5.079 11.133 1.00 86.81 84 SER A O 1
ATOM 687 N N . LYS A 1 85 ? -20.393 -5.869 10.332 1.00 87.75 85 LYS A N 1
ATOM 688 C CA . LYS A 1 85 ? -21.194 -5.293 11.413 1.00 87.75 85 LYS A CA 1
ATOM 689 C C . LYS A 1 85 ? -20.756 -5.956 12.718 1.00 87.75 85 LYS A C 1
ATOM 691 O O . LYS A 1 85 ? -20.872 -7.170 12.845 1.00 87.75 85 LYS A O 1
ATOM 696 N N . ILE A 1 86 ? -20.246 -5.152 13.647 1.00 87.56 86 ILE A N 1
ATOM 697 C CA . ILE A 1 86 ? -19.860 -5.615 14.980 1.00 87.56 86 ILE A CA 1
ATOM 698 C C . ILE A 1 86 ? -21.139 -6.091 15.664 1.00 87.56 86 ILE A C 1
ATOM 700 O O . ILE A 1 86 ? -22.098 -5.321 15.777 1.00 87.56 86 ILE A O 1
ATOM 704 N N . ASP A 1 87 ? -21.174 -7.367 16.042 1.00 91.44 87 ASP A N 1
ATOM 705 C CA . ASP A 1 87 ? -22.305 -7.915 16.777 1.00 91.44 87 ASP A CA 1
ATOM 706 C C . ASP A 1 87 ? -22.370 -7.270 18.165 1.00 91.44 87 ASP A C 1
ATOM 708 O O . ASP A 1 87 ? -21.348 -6.999 18.796 1.00 91.44 87 ASP A O 1
ATOM 712 N N . GLU A 1 88 ? -23.578 -7.021 18.660 1.00 89.12 88 GLU A N 1
ATOM 713 C CA . GLU A 1 88 ? -23.761 -6.419 19.983 1.00 89.12 88 GLU A CA 1
ATOM 714 C C . GLU A 1 88 ? -23.223 -7.332 21.091 1.00 89.12 88 GLU A C 1
ATOM 716 O O . GLU A 1 88 ? -22.850 -6.847 22.159 1.00 89.12 88 GLU A O 1
ATOM 721 N N . SER A 1 89 ? -23.131 -8.639 20.821 1.00 88.50 89 SER A N 1
ATOM 722 C CA . SER A 1 89 ? -22.513 -9.616 21.718 1.00 88.50 89 SER A CA 1
ATOM 723 C C . SER A 1 89 ? -20.989 -9.468 21.837 1.00 88.50 89 SER A C 1
ATOM 725 O O . SER A 1 89 ? -20.430 -9.836 22.868 1.00 88.50 89 SER A O 1
ATOM 727 N N . GLU A 1 90 ? -20.327 -8.890 20.827 1.00 85.75 90 GLU A N 1
ATOM 728 C CA . GLU A 1 90 ? -18.889 -8.590 20.844 1.00 85.75 90 GLU A CA 1
ATOM 729 C C . GLU A 1 90 ? -18.576 -7.272 21.562 1.00 85.75 90 GLU A C 1
ATOM 731 O O . GLU A 1 90 ? -17.414 -6.978 21.845 1.00 85.75 90 GLU A O 1
ATOM 736 N N . LEU A 1 91 ? -19.589 -6.446 21.848 1.00 89.12 91 LEU A N 1
ATOM 737 C CA . LEU A 1 91 ? -19.365 -5.186 22.541 1.00 89.12 91 LEU A CA 1
ATOM 738 C C . LEU A 1 91 ? -18.913 -5.448 23.976 1.00 89.12 91 LEU A C 1
ATOM 740 O O . LEU A 1 91 ? -19.490 -6.285 24.679 1.00 89.12 91 LEU A O 1
ATOM 744 N N . PRO A 1 92 ? -17.937 -4.672 24.467 1.00 86.38 92 PRO A N 1
ATOM 745 C CA . PRO A 1 92 ? -17.416 -4.888 25.794 1.00 86.38 92 PRO A CA 1
ATOM 746 C C . PRO A 1 92 ? -18.517 -4.703 26.843 1.00 86.38 92 PRO A C 1
ATOM 748 O O . PRO A 1 92 ? -19.368 -3.799 26.779 1.00 86.38 92 PRO A O 1
ATOM 751 N N . THR A 1 93 ? -18.497 -5.601 27.821 1.00 88.19 93 THR A N 1
ATOM 752 C CA . THR A 1 93 ? -19.380 -5.564 28.985 1.00 88.19 93 THR A CA 1
ATOM 753 C C . THR A 1 93 ? -18.685 -4.869 30.158 1.00 88.19 93 THR A C 1
ATOM 755 O O . THR A 1 93 ? -17.469 -4.666 30.152 1.00 88.19 93 THR A O 1
ATOM 758 N N . LEU A 1 94 ? -19.447 -4.517 31.200 1.00 82.44 94 LEU A N 1
ATOM 759 C CA . LEU A 1 94 ? -18.868 -4.011 32.453 1.00 82.44 94 LEU A CA 1
ATOM 760 C C . LEU A 1 94 ? -17.878 -5.007 33.074 1.00 82.44 94 LEU A C 1
ATOM 762 O O . LEU A 1 94 ? -16.900 -4.582 33.681 1.00 82.44 94 LEU A O 1
ATOM 766 N N . PHE A 1 95 ? -18.100 -6.311 32.878 1.00 81.56 95 PHE A N 1
ATOM 767 C CA . PHE A 1 95 ? -17.194 -7.355 33.348 1.00 81.56 95 PHE A CA 1
ATOM 768 C C . PHE A 1 95 ? -15.827 -7.256 32.659 1.00 81.56 95 PHE A C 1
ATOM 770 O O . PHE A 1 95 ? -14.811 -7.207 33.344 1.00 81.56 95 PHE A O 1
ATOM 777 N N . ASN A 1 96 ? -15.800 -7.097 31.330 1.00 79.75 96 ASN A N 1
ATOM 778 C CA . ASN A 1 96 ? -14.554 -6.934 30.569 1.00 79.75 96 ASN A CA 1
ATOM 779 C C . ASN A 1 96 ? -13.781 -5.683 31.014 1.00 79.75 96 ASN A C 1
ATOM 781 O O . ASN A 1 96 ? -12.553 -5.686 31.044 1.00 79.75 96 ASN A O 1
ATOM 785 N N . LYS A 1 97 ? -14.497 -4.609 31.381 1.00 79.12 97 LYS A N 1
ATO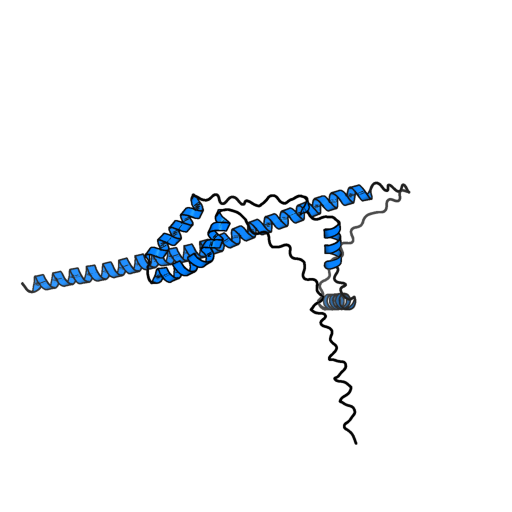M 786 C CA . LYS A 1 97 ? -13.883 -3.382 31.900 1.00 79.12 97 LYS A CA 1
ATOM 787 C C . LYS A 1 97 ? -13.206 -3.622 33.251 1.00 79.12 97 LYS A C 1
ATOM 789 O O . LYS A 1 97 ? -12.080 -3.180 33.446 1.00 79.12 97 LYS A O 1
ATOM 794 N N . GLN A 1 98 ? -13.886 -4.314 34.166 1.00 80.56 98 GLN A N 1
ATOM 795 C CA . GLN A 1 98 ? -13.332 -4.663 35.475 1.00 80.56 98 GLN A CA 1
ATOM 796 C C . GLN A 1 98 ? -12.119 -5.584 35.322 1.00 80.56 98 GLN A C 1
ATOM 798 O O . GLN A 1 98 ? -11.075 -5.312 35.894 1.00 80.56 98 GLN A O 1
ATOM 803 N N . GLU A 1 99 ? -12.219 -6.597 34.462 1.00 82.44 99 GLU A N 1
ATOM 804 C CA . GLU A 1 99 ? -11.115 -7.508 34.165 1.00 82.44 99 GLU A CA 1
ATOM 805 C C . GLU A 1 99 ? -9.901 -6.770 33.575 1.00 82.44 99 GLU A C 1
ATOM 807 O O . GLU A 1 99 ? -8.760 -7.079 33.915 1.00 82.44 99 GLU A O 1
ATOM 812 N N . LEU A 1 100 ? -10.120 -5.764 32.723 1.00 77.19 100 LEU A N 1
ATOM 813 C CA . LEU A 1 100 ? -9.053 -4.892 32.231 1.00 77.19 100 LEU A CA 1
ATOM 814 C C . LEU A 1 100 ? -8.434 -4.050 33.345 1.00 77.19 100 LEU A C 1
ATOM 816 O O . LEU A 1 100 ? -7.212 -3.913 33.363 1.00 77.19 100 LEU A O 1
ATOM 820 N N . TYR A 1 101 ? -9.228 -3.503 34.269 1.00 77.81 101 TYR A N 1
ATOM 821 C CA . TYR A 1 101 ? -8.685 -2.800 35.433 1.00 77.81 101 TYR A CA 1
ATOM 822 C C . TYR A 1 101 ? -7.878 -3.731 36.325 1.00 77.81 101 TYR A C 1
ATOM 824 O O . TYR A 1 101 ? -6.782 -3.353 36.704 1.00 77.81 101 TYR A O 1
ATOM 832 N N . ASP A 1 102 ? -8.354 -4.946 36.578 1.00 79.94 102 ASP A N 1
ATOM 833 C CA . ASP A 1 102 ? -7.663 -5.918 37.426 1.00 79.94 102 ASP A CA 1
ATOM 834 C C . ASP A 1 102 ? -6.357 -6.410 36.766 1.00 79.94 102 ASP A C 1
ATOM 836 O O . ASP A 1 102 ? -5.346 -6.621 37.436 1.00 79.94 102 ASP A O 1
ATOM 840 N N . LYS A 1 103 ? -6.338 -6.535 35.428 1.00 73.88 103 LYS A N 1
ATOM 841 C CA . LYS A 1 103 ? -5.130 -6.865 34.645 1.00 73.88 103 LYS A CA 1
ATOM 842 C C . LYS A 1 103 ? -4.152 -5.696 34.518 1.00 73.88 103 LYS A C 1
ATOM 844 O O . LYS A 1 103 ? -2.945 -5.918 34.491 1.00 73.88 103 LYS A O 1
ATOM 849 N N . THR A 1 104 ? -4.649 -4.465 34.393 1.00 70.81 104 THR A N 1
ATOM 850 C CA . THR A 1 104 ? -3.801 -3.258 34.315 1.00 70.81 104 THR A CA 1
ATOM 851 C C . THR A 1 104 ? -3.362 -2.769 35.687 1.00 70.81 104 THR A C 1
ATOM 853 O O . THR A 1 104 ? -2.296 -2.162 35.793 1.00 70.81 104 THR A O 1
ATOM 856 N N . SER A 1 105 ? -4.084 -3.129 36.749 1.00 67.12 105 SER A N 1
ATOM 857 C CA . SER A 1 105 ? -3.587 -3.143 38.118 1.00 67.12 105 SER A CA 1
ATOM 858 C C . SER A 1 105 ? -2.644 -4.328 38.282 1.00 67.12 105 SER A C 1
ATOM 860 O O . SER A 1 105 ? -2.849 -5.241 39.080 1.00 67.12 105 SER A O 1
ATOM 862 N N . ILE A 1 106 ? -1.551 -4.305 37.525 1.00 62.88 106 ILE A N 1
ATOM 863 C CA . ILE A 1 106 ? -0.329 -4.927 37.998 1.00 62.88 106 ILE A CA 1
ATOM 864 C C . ILE A 1 106 ? -0.152 -4.337 39.394 1.00 62.88 106 ILE A C 1
ATOM 866 O O . ILE A 1 106 ? -0.058 -3.116 39.530 1.00 62.88 106 ILE A O 1
ATOM 870 N N . HIS A 1 107 ? -0.198 -5.186 40.423 1.00 52.31 107 HIS A N 1
ATOM 871 C CA . HIS A 1 107 ? 0.271 -4.835 41.754 1.00 52.31 107 HIS A CA 1
ATOM 872 C C . HIS A 1 107 ? 1.722 -4.399 41.562 1.00 52.31 107 HIS A C 1
ATOM 874 O O . HIS A 1 107 ? 2.643 -5.218 41.592 1.00 52.31 107 HIS A O 1
ATOM 880 N N . LEU A 1 108 ? 1.925 -3.113 41.267 1.00 57.34 108 LEU A N 1
ATOM 881 C CA . LEU A 1 108 ? 3.221 -2.489 41.360 1.00 57.34 108 LEU A CA 1
ATOM 882 C C . LEU A 1 108 ? 3.593 -2.752 42.810 1.00 57.34 108 LEU A C 1
ATOM 884 O O . LEU A 1 108 ? 2.948 -2.222 43.718 1.00 57.34 108 LEU A O 1
ATOM 888 N N . LYS A 1 109 ? 4.545 -3.670 43.028 1.00 65.00 109 LYS A N 1
ATOM 889 C CA . LYS A 1 109 ? 5.123 -3.878 44.352 1.00 65.00 109 LYS A CA 1
ATOM 890 C C . LYS A 1 109 ? 5.406 -2.487 44.898 1.00 65.00 109 LYS A C 1
ATOM 892 O O . LYS A 1 109 ? 5.992 -1.681 44.175 1.00 65.00 109 LYS A O 1
ATOM 897 N N . GLU A 1 110 ? 4.965 -2.205 46.120 1.00 68.94 110 GLU A N 1
ATOM 898 C CA . GLU A 1 110 ? 5.159 -0.892 46.751 1.00 68.94 110 GLU A CA 1
ATOM 899 C C . GLU A 1 110 ? 6.617 -0.419 46.634 1.00 68.94 110 GLU A C 1
ATOM 901 O O . GLU A 1 110 ? 6.859 0.771 46.473 1.00 68.94 110 GLU A O 1
ATOM 906 N N . GLU A 1 111 ? 7.576 -1.349 46.576 1.00 73.12 111 GLU A N 1
ATOM 907 C CA . GLU A 1 111 ? 8.993 -1.091 46.295 1.00 73.12 111 GLU A CA 1
ATOM 908 C C . GLU A 1 111 ? 9.276 -0.376 44.960 1.00 73.12 111 GLU A C 1
ATOM 910 O O . GLU A 1 111 ? 10.159 0.475 44.910 1.00 73.12 111 GLU A O 1
ATOM 915 N N . ILE A 1 112 ? 8.554 -0.676 43.874 1.00 71.75 112 ILE A N 1
ATOM 916 C CA . ILE A 1 112 ? 8.753 -0.020 42.567 1.00 71.75 112 ILE A CA 1
ATOM 917 C C . ILE A 1 112 ? 8.162 1.393 42.588 1.00 71.75 112 ILE A C 1
ATOM 919 O O . ILE A 1 112 ? 8.771 2.311 42.042 1.00 71.75 112 ILE A O 1
ATOM 923 N N . VAL A 1 113 ? 7.016 1.589 43.253 1.00 72.81 113 VAL A N 1
ATOM 924 C CA . VAL A 1 113 ? 6.426 2.927 43.452 1.00 72.81 113 VAL A CA 1
ATOM 925 C C . VAL A 1 113 ? 7.356 3.783 44.312 1.00 72.81 113 VAL A C 1
ATOM 927 O O . VAL A 1 113 ? 7.665 4.909 43.934 1.00 72.81 113 VAL A O 1
ATOM 930 N N . GLN A 1 114 ? 7.892 3.221 45.401 1.00 74.88 114 GLN A N 1
ATOM 931 C CA . GLN A 1 114 ? 8.861 3.904 46.262 1.00 74.88 114 GLN A CA 1
ATOM 932 C C . GLN A 1 114 ? 10.157 4.256 45.520 1.00 74.88 114 GLN A C 1
ATOM 934 O O . GLN A 1 114 ? 10.645 5.373 45.666 1.00 74.88 114 GLN A O 1
ATOM 939 N N . GLN A 1 115 ? 10.692 3.369 44.672 1.00 73.88 115 GLN A N 1
ATOM 940 C CA . GLN A 1 115 ? 11.865 3.702 43.851 1.00 73.88 115 GLN A CA 1
ATOM 941 C C . GLN A 1 115 ? 11.577 4.794 42.814 1.00 73.88 115 GLN A C 1
ATOM 943 O O . GLN A 1 115 ? 12.449 5.618 42.537 1.00 73.88 115 GLN A O 1
ATOM 948 N N . MET A 1 116 ? 10.373 4.830 42.239 1.00 69.56 116 MET A N 1
ATOM 949 C CA . MET A 1 116 ? 9.991 5.868 41.279 1.00 69.56 116 MET A CA 1
ATOM 950 C C . MET A 1 116 ? 9.829 7.235 41.958 1.00 69.56 116 MET A C 1
ATOM 952 O O . MET A 1 116 ? 10.264 8.246 41.404 1.00 69.56 116 MET A O 1
ATOM 956 N N . ASP A 1 117 ? 9.289 7.259 43.180 1.00 70.44 117 ASP A N 1
ATOM 957 C CA . ASP A 1 117 ? 9.209 8.462 44.012 1.00 70.44 117 ASP A CA 1
ATOM 958 C C . ASP A 1 117 ? 10.602 8.952 44.443 1.00 70.44 117 ASP A C 1
ATOM 960 O O . ASP A 1 117 ? 10.888 10.148 44.362 1.00 70.44 117 ASP A O 1
ATOM 964 N N . GLU A 1 118 ? 11.518 8.051 44.812 1.00 75.94 118 GLU A N 1
ATOM 965 C CA . GLU A 1 118 ? 12.907 8.418 45.122 1.00 75.94 118 GLU A CA 1
ATOM 966 C C . GLU A 1 118 ? 13.657 8.987 43.905 1.00 75.94 118 GLU A C 1
ATOM 968 O O . GLU A 1 118 ? 14.435 9.937 44.049 1.00 75.94 118 GLU A O 1
ATOM 973 N N . LEU A 1 119 ? 13.416 8.460 42.699 1.00 70.56 119 LEU A N 1
ATOM 974 C CA . LEU A 1 119 ? 14.017 8.976 41.463 1.00 70.56 119 LEU A CA 1
ATOM 975 C C . LEU A 1 119 ? 13.436 10.340 41.059 1.00 70.56 119 LEU A C 1
ATOM 977 O O . LEU A 1 119 ? 14.203 11.246 40.727 1.00 70.56 119 LEU A O 1
ATOM 981 N N . ASN A 1 120 ? 12.120 10.541 41.181 1.00 62.62 120 ASN A N 1
ATOM 982 C CA . ASN A 1 120 ? 11.483 11.838 40.915 1.00 62.62 120 ASN A CA 1
ATOM 983 C C . ASN A 1 120 ? 11.956 12.939 41.878 1.00 62.62 120 ASN A C 1
ATOM 985 O O . ASN A 1 120 ? 12.155 14.083 41.463 1.00 62.62 120 ASN A O 1
ATOM 989 N N . ILE A 1 121 ? 12.198 12.607 43.151 1.00 68.50 121 ILE A N 1
ATOM 990 C CA . ILE A 1 121 ? 12.769 13.551 44.127 1.00 68.50 121 ILE A CA 1
ATOM 991 C C . ILE A 1 121 ? 14.211 13.927 43.751 1.00 68.50 121 ILE A C 1
ATOM 993 O O . ILE A 1 121 ? 14.639 15.060 43.983 1.00 68.50 121 ILE A O 1
ATOM 997 N N . LYS A 1 122 ? 14.966 13.005 43.146 1.00 62.44 122 LYS A N 1
ATOM 998 C CA . LYS A 1 122 ? 16.374 13.218 42.788 1.00 62.44 122 LYS A CA 1
ATOM 999 C C . LYS A 1 122 ? 16.565 14.024 41.501 1.00 62.44 122 LYS A C 1
ATOM 1001 O O . LYS A 1 122 ? 17.597 14.677 41.358 1.00 62.44 122 LYS A O 1
ATOM 1006 N N . GLU A 1 123 ? 15.588 14.010 40.596 1.00 59.34 123 GLU A N 1
ATOM 1007 C CA . GLU A 1 123 ? 15.671 14.700 39.302 1.00 59.34 123 GLU A CA 1
ATOM 1008 C C . GLU A 1 123 ? 14.911 16.044 39.230 1.00 59.34 123 GLU A C 1
ATOM 1010 O O . GLU A 1 123 ? 15.009 16.760 38.236 1.00 59.34 123 GLU A O 1
ATOM 1015 N N . GLY A 1 124 ? 14.256 16.481 40.312 1.00 53.25 124 GLY A N 1
ATOM 1016 C CA . GLY A 1 124 ? 13.902 17.896 40.506 1.00 53.25 124 GLY A CA 1
ATOM 1017 C C . GLY A 1 124 ? 12.748 18.436 39.651 1.00 53.25 124 GLY A C 1
ATOM 1018 O O . GLY A 1 124 ? 12.602 19.655 39.526 1.00 53.25 124 GLY A O 1
ATOM 1019 N N . TYR A 1 125 ? 11.897 17.577 39.090 1.00 55.91 125 TYR A N 1
ATOM 1020 C CA . TYR A 1 125 ? 10.661 18.009 38.432 1.00 55.91 125 TYR A CA 1
ATOM 1021 C C . TYR A 1 125 ? 9.541 18.129 39.467 1.00 55.91 125 TYR A C 1
ATOM 1023 O O . TYR A 1 125 ? 8.933 17.146 39.882 1.00 55.91 125 TYR A O 1
ATOM 1031 N N . ALA A 1 126 ? 9.254 19.354 39.899 1.00 48.00 126 ALA A N 1
ATOM 1032 C CA . ALA A 1 126 ? 8.097 19.635 40.736 1.00 48.00 126 ALA A CA 1
ATOM 1033 C C . ALA A 1 126 ? 6.801 19.410 39.933 1.00 48.00 126 ALA A C 1
ATOM 1035 O O . ALA A 1 126 ? 6.404 20.252 39.126 1.00 48.00 126 ALA A O 1
ATOM 1036 N N . THR A 1 127 ? 6.120 18.284 40.152 1.00 46.66 127 THR A N 1
ATOM 1037 C CA . THR A 1 127 ? 4.748 18.081 39.672 1.00 46.66 127 THR A CA 1
ATOM 1038 C C . THR A 1 127 ? 3.803 19.011 40.426 1.00 46.66 127 THR A C 1
ATOM 1040 O O . THR A 1 127 ? 3.662 18.940 41.648 1.00 46.66 127 THR A O 1
ATOM 1043 N N . ILE A 1 128 ? 3.161 19.907 39.681 1.00 48.66 128 ILE A N 1
ATOM 1044 C CA . ILE A 1 128 ? 2.151 20.844 40.170 1.00 48.66 128 ILE A CA 1
ATOM 1045 C C . ILE A 1 128 ? 0.933 20.037 40.635 1.00 48.66 128 ILE A C 1
ATOM 1047 O O . ILE A 1 128 ? 0.244 19.411 39.835 1.00 48.66 128 ILE A O 1
ATOM 1051 N N . SER A 1 129 ? 0.687 20.050 41.944 1.00 41.28 129 SER A N 1
ATOM 1052 C CA . SER A 1 129 ? -0.483 19.441 42.575 1.00 41.28 129 SER A CA 1
ATOM 1053 C C . SER A 1 129 ? -1.744 20.225 42.210 1.00 41.28 129 SER A C 1
ATOM 1055 O O . SER A 1 129 ? -1.934 21.363 42.647 1.00 41.28 129 SER A O 1
ATOM 1057 N N . CYS A 1 130 ? -2.619 19.627 41.405 1.00 42.25 130 CYS A N 1
ATOM 1058 C CA . CYS A 1 130 ? -3.969 20.132 41.178 1.00 42.25 130 CYS A CA 1
ATOM 1059 C C . CYS A 1 130 ? -4.852 19.805 42.394 1.00 42.25 130 CYS A C 1
ATOM 1061 O O . CYS A 1 130 ? -5.710 18.929 42.340 1.00 42.25 130 CYS A O 1
ATOM 1063 N N . THR A 1 131 ? -4.651 20.508 43.510 1.00 41.25 131 THR A N 1
ATOM 1064 C CA . THR A 1 131 ? -5.666 20.606 44.567 1.00 41.25 131 THR A CA 1
ATOM 1065 C C . THR A 1 131 ? -6.712 21.620 44.136 1.00 41.25 131 THR A C 1
ATOM 1067 O O . THR A 1 131 ? -6.596 22.810 44.446 1.00 41.25 131 THR A O 1
ATOM 1070 N N . ASP A 1 132 ? -7.721 21.155 43.404 1.00 40.12 132 ASP A N 1
ATOM 1071 C CA . ASP A 1 132 ? -8.906 21.959 43.149 1.00 40.12 132 ASP A CA 1
ATOM 1072 C C . ASP A 1 132 ? -9.809 21.958 44.383 1.00 40.12 132 ASP A C 1
ATOM 1074 O O . ASP A 1 132 ? -10.183 20.927 44.946 1.00 40.12 132 ASP A O 1
ATOM 1078 N N . LYS A 1 133 ? -10.113 23.170 44.836 1.00 54.59 133 LYS A N 1
ATOM 1079 C CA . LYS A 1 133 ? -10.977 23.452 45.973 1.00 54.59 133 LYS A CA 1
ATOM 1080 C C . LYS A 1 133 ? -12.424 23.198 45.558 1.00 54.59 133 LYS A C 1
ATOM 1082 O O . LYS A 1 133 ? -12.971 23.988 44.795 1.00 54.59 133 LYS A O 1
ATOM 1087 N N . PHE A 1 134 ? -13.077 22.187 46.128 1.00 46.31 134 PHE A N 1
ATOM 1088 C CA . PHE A 1 134 ? -14.540 22.151 46.163 1.00 46.31 134 PHE A CA 1
ATOM 1089 C C . PHE A 1 134 ? -15.037 22.338 47.595 1.00 46.31 134 PHE A C 1
ATOM 1091 O O . PHE A 1 134 ? -14.805 21.522 48.486 1.00 46.31 134 PHE A O 1
ATOM 1098 N N . SER A 1 135 ? -15.656 23.498 47.806 1.00 51.16 135 SER A N 1
ATOM 1099 C CA . SER A 1 135 ? -16.254 23.929 49.062 1.00 51.16 135 SER A CA 1
ATOM 1100 C C . SER A 1 135 ? -17.368 22.993 49.518 1.00 51.16 135 SER A C 1
ATOM 1102 O O . SER A 1 135 ? -18.230 22.591 48.741 1.00 51.16 135 SER A O 1
ATOM 1104 N N . LYS A 1 136 ? -17.353 22.751 50.829 1.00 55.91 136 LYS A N 1
ATOM 1105 C CA . LYS A 1 136 ? -18.425 22.197 51.655 1.00 55.91 136 LYS A CA 1
ATOM 1106 C C . LYS A 1 136 ? -19.809 22.746 51.291 1.00 55.91 136 LYS A C 1
ATOM 1108 O O . LYS A 1 136 ? -20.012 23.958 51.289 1.00 55.91 136 LYS A O 1
ATOM 1113 N N . SER A 1 137 ? -20.765 21.837 51.146 1.00 54.94 137 SER A N 1
ATOM 1114 C CA . SER A 1 137 ? -22.177 22.076 51.437 1.00 54.94 137 SER A CA 1
ATOM 1115 C C . SER A 1 137 ? -22.713 20.820 52.112 1.00 54.94 137 SER A C 1
ATOM 1117 O O . SER A 1 137 ? -22.997 19.828 51.446 1.00 54.94 137 SER A O 1
ATOM 1119 N N . ASP A 1 138 ? -22.791 20.869 53.440 1.00 58.78 138 ASP A N 1
ATOM 1120 C CA . ASP A 1 138 ? -23.470 19.878 54.267 1.00 58.78 138 ASP A CA 1
ATOM 1121 C C . ASP A 1 138 ? -24.975 19.941 53.967 1.00 58.78 138 ASP A C 1
ATOM 1123 O O . ASP A 1 138 ? -25.617 20.978 54.154 1.00 58.78 138 ASP A O 1
ATOM 1127 N N . THR A 1 139 ? -25.559 18.856 53.460 1.00 52.50 139 THR A N 1
ATOM 1128 C CA . THR A 1 139 ? -27.011 18.645 53.502 1.00 52.50 139 THR A CA 1
ATOM 1129 C C . THR A 1 139 ? -27.307 17.153 53.591 1.00 52.50 139 THR A C 1
ATOM 1131 O O . THR A 1 139 ? -26.774 16.343 52.835 1.00 52.50 139 THR A O 1
ATOM 1134 N N . ASP A 1 140 ? -28.128 16.831 54.582 1.00 54.72 140 ASP A N 1
ATOM 1135 C CA . ASP A 1 140 ? -28.366 15.516 55.151 1.00 54.72 140 ASP A CA 1
ATOM 1136 C C . ASP A 1 140 ? -29.081 14.510 54.235 1.00 54.72 140 ASP A C 1
ATOM 1138 O O . ASP A 1 140 ? -29.999 14.837 53.485 1.00 54.72 140 ASP A O 1
ATOM 1142 N N . ASN A 1 141 ? -28.674 13.249 54.413 1.00 63.84 141 ASN A N 1
ATOM 1143 C CA . ASN A 1 141 ? -29.448 12.006 54.363 1.00 63.84 141 ASN A CA 1
ATOM 1144 C C . ASN A 1 141 ? -30.733 11.953 53.513 1.00 63.84 141 ASN A C 1
ATOM 1146 O O . ASN A 1 141 ? -31.845 12.173 53.991 1.00 63.84 141 ASN A O 1
ATOM 1150 N N . SER A 1 142 ? -30.589 11.375 52.321 1.00 41.59 142 SER A N 1
ATOM 1151 C CA . SER A 1 142 ? -31.526 10.368 51.815 1.00 41.59 142 SER A CA 1
ATOM 1152 C C . SER A 1 142 ? -30.767 9.439 50.867 1.00 41.59 142 SER A C 1
ATOM 1154 O O . SER A 1 142 ? -30.349 9.850 49.785 1.00 41.59 142 SER A O 1
ATOM 1156 N N . CYS A 1 143 ? -30.524 8.199 51.305 1.00 49.50 143 CYS A N 1
ATOM 1157 C CA . CYS A 1 143 ? -29.924 7.141 50.495 1.00 49.50 143 CYS A CA 1
ATOM 1158 C C . CYS A 1 143 ? -30.828 6.841 49.292 1.00 49.50 143 CYS A C 1
ATOM 1160 O O . CYS A 1 143 ? -31.741 6.024 49.367 1.00 49.50 143 CYS A O 1
ATOM 1162 N N . SER A 1 144 ? -30.565 7.520 48.176 1.00 44.12 144 SER A N 1
ATOM 1163 C CA . SER A 1 144 ? -31.074 7.146 46.861 1.00 44.12 144 SER A CA 1
ATOM 1164 C C . SER A 1 144 ? -30.193 6.041 46.289 1.00 44.12 144 SER A C 1
ATOM 1166 O O . SER A 1 144 ? -29.224 6.290 45.575 1.00 44.12 144 SER A O 1
ATOM 1168 N N . GLU A 1 145 ? -30.568 4.802 46.587 1.00 52.88 145 GLU A N 1
ATOM 1169 C CA . GLU A 1 145 ? -30.038 3.570 45.981 1.00 52.88 145 GLU A CA 1
ATOM 1170 C C . GLU A 1 145 ? -30.254 3.529 44.445 1.00 52.88 145 GLU A C 1
ATOM 1172 O O . GLU A 1 145 ? -29.674 2.719 43.731 1.00 52.88 145 GLU A O 1
ATOM 1177 N N . THR A 1 146 ? -31.021 4.479 43.903 1.00 50.56 146 THR A N 1
ATOM 1178 C CA . THR A 1 146 ? -31.268 4.708 42.473 1.00 50.56 146 THR A CA 1
ATOM 1179 C C . THR A 1 146 ? -30.232 5.587 41.755 1.00 50.56 146 THR A C 1
ATOM 1181 O O . THR A 1 146 ? -30.314 5.713 40.533 1.00 50.56 146 THR A O 1
ATOM 1184 N N . LEU A 1 147 ? -29.253 6.195 42.444 1.00 47.09 147 LEU A N 1
ATOM 1185 C CA . LEU A 1 147 ? -28.266 7.079 41.791 1.00 47.09 147 LEU A CA 1
ATOM 1186 C C . LEU A 1 147 ? -27.052 6.322 41.210 1.00 47.09 147 LEU A C 1
ATOM 1188 O O . LEU A 1 147 ? -26.473 6.753 40.214 1.00 47.09 147 LEU A O 1
ATOM 1192 N N . ILE A 1 148 ? -26.699 5.165 41.781 1.00 52.91 148 ILE A N 1
ATOM 1193 C CA . ILE A 1 148 ? -25.520 4.372 41.376 1.00 52.91 148 ILE A CA 1
ATOM 1194 C C . ILE A 1 148 ? -25.760 3.658 40.032 1.00 52.91 148 ILE A C 1
ATOM 1196 O O . ILE A 1 148 ? -24.846 3.497 39.222 1.00 52.91 148 ILE A O 1
ATOM 1200 N N . THR A 1 149 ? -27.007 3.284 39.734 1.00 53.66 149 THR A N 1
ATOM 1201 C CA . THR A 1 149 ? -27.361 2.594 38.484 1.00 53.66 149 THR A CA 1
ATOM 1202 C C . THR A 1 149 ? -27.347 3.522 37.268 1.00 53.66 149 THR A C 1
ATOM 1204 O O . THR A 1 149 ? -27.006 3.091 36.166 1.00 53.66 149 THR A O 1
ATOM 1207 N N . VAL A 1 150 ? -27.679 4.806 37.448 1.00 56.66 150 VAL A N 1
ATOM 1208 C CA . VAL A 1 150 ? -27.706 5.786 36.349 1.00 56.66 150 VAL A CA 1
ATOM 1209 C C . VAL A 1 150 ? -26.287 6.163 35.914 1.00 56.66 150 VAL A C 1
ATOM 1211 O O . VAL A 1 150 ? -26.034 6.269 34.714 1.00 56.66 150 VAL A O 1
ATOM 1214 N N . ASP A 1 151 ? -25.345 6.290 36.850 1.00 63.91 151 ASP A N 1
ATOM 1215 C CA . ASP A 1 151 ? -23.953 6.639 36.532 1.00 63.91 151 ASP A CA 1
ATOM 1216 C C . ASP A 1 151 ? -23.192 5.468 35.875 1.00 63.91 151 ASP A C 1
ATOM 1218 O O . ASP A 1 151 ? -22.458 5.644 34.899 1.00 63.91 151 ASP A O 1
ATOM 1222 N N . SER A 1 152 ? -23.471 4.233 36.314 1.00 72.19 152 SER A N 1
ATOM 1223 C CA . SER A 1 152 ? -22.895 3.017 35.719 1.00 72.19 152 SER A CA 1
ATOM 1224 C C . SER A 1 152 ? -23.278 2.839 34.240 1.00 72.19 152 SER A C 1
ATOM 1226 O O . SER A 1 152 ? -22.427 2.494 33.415 1.00 72.19 152 SER A O 1
ATOM 1228 N N . SER A 1 153 ? -24.530 3.148 33.875 1.00 82.00 153 SER A N 1
ATOM 1229 C CA . SER A 1 153 ? -25.002 3.044 32.484 1.00 82.00 153 SER A CA 1
ATOM 1230 C C . SER A 1 153 ? -24.279 4.008 31.533 1.00 82.00 153 SER A C 1
ATOM 1232 O O . SER A 1 153 ? -23.787 3.586 30.486 1.00 82.00 153 SER A O 1
ATOM 1234 N N . LYS A 1 154 ? -24.100 5.275 31.936 1.00 86.44 154 LYS A N 1
ATOM 1235 C CA . LYS A 1 154 ? -23.369 6.283 31.149 1.00 86.44 154 LYS A CA 1
ATOM 1236 C C . LYS A 1 154 ? -21.888 5.939 31.012 1.00 86.44 154 LYS A C 1
ATOM 1238 O O . LYS A 1 154 ? -21.301 6.123 29.946 1.00 86.44 154 LYS A O 1
ATOM 1243 N N . GLY A 1 155 ? -21.282 5.415 32.079 1.00 85.69 155 GLY A N 1
ATOM 1244 C CA . GLY A 1 155 ? -19.895 4.955 32.058 1.00 85.69 155 GLY A CA 1
ATOM 1245 C C . GLY A 1 155 ? -19.664 3.791 31.089 1.00 85.69 155 GLY A C 1
ATOM 1246 O O . GLY A 1 155 ? -18.611 3.732 30.449 1.00 85.69 155 GLY A O 1
ATOM 1247 N N . LEU A 1 156 ? -20.639 2.885 30.954 1.00 87.31 156 LEU A N 1
ATOM 1248 C CA . LEU A 1 156 ? -20.587 1.776 29.999 1.00 87.31 156 LEU A CA 1
ATOM 1249 C C . LEU A 1 156 ? -20.746 2.254 28.552 1.00 87.31 156 LEU A C 1
ATOM 1251 O O . LEU A 1 156 ? -19.988 1.820 27.687 1.00 87.31 156 LEU A O 1
ATOM 1255 N N . GLU A 1 157 ? -21.703 3.145 28.282 1.00 89.62 157 GLU A N 1
ATOM 1256 C CA . GLU A 1 157 ? -21.917 3.702 26.939 1.00 89.62 157 GLU A CA 1
ATOM 1257 C C . GLU A 1 157 ? -20.670 4.422 26.422 1.00 89.62 157 GLU A C 1
ATOM 1259 O O . GLU A 1 157 ? -20.230 4.167 25.301 1.00 89.62 157 GLU A O 1
ATOM 1264 N N . ARG A 1 158 ? -20.042 5.250 27.267 1.00 89.12 158 ARG A N 1
ATOM 1265 C CA . ARG A 1 158 ? -18.790 5.931 26.921 1.00 89.12 158 ARG A CA 1
ATOM 1266 C C . ARG A 1 158 ? -17.669 4.944 26.603 1.00 89.12 158 ARG A C 1
ATOM 1268 O O . ARG A 1 158 ? -16.984 5.107 25.600 1.00 89.12 158 ARG A O 1
ATOM 1275 N N . TYR A 1 159 ? -17.510 3.909 27.425 1.00 85.06 159 TYR A N 1
ATOM 1276 C CA . TYR A 1 159 ? -16.485 2.890 27.207 1.00 85.06 159 TYR A CA 1
ATOM 1277 C C . TYR A 1 159 ? -16.702 2.120 25.896 1.00 85.06 159 TYR A C 1
ATOM 1279 O O . TYR A 1 159 ? -15.761 1.906 25.137 1.00 85.06 159 TYR A O 1
ATOM 1287 N N . ARG A 1 160 ? -17.954 1.769 25.574 1.00 90.62 160 ARG A N 1
ATOM 1288 C CA . ARG A 1 160 ? -18.302 1.149 24.286 1.00 90.62 160 ARG A CA 1
ATOM 1289 C C . ARG A 1 160 ? -18.012 2.074 23.109 1.00 90.62 160 ARG A C 1
ATOM 1291 O O . ARG A 1 160 ? -17.509 1.611 22.092 1.00 90.62 160 ARG A O 1
ATOM 1298 N N . GLN A 1 161 ? -18.295 3.368 23.240 1.00 93.00 161 GLN A N 1
ATOM 1299 C CA . GLN A 1 161 ? -17.991 4.346 22.198 1.00 93.00 161 GLN A CA 1
ATOM 1300 C C . GLN A 1 161 ? -16.479 4.493 21.972 1.00 93.00 161 GLN A C 1
ATOM 1302 O O . GLN A 1 161 ? -16.039 4.514 20.825 1.00 93.00 161 GLN A O 1
ATOM 1307 N N . GLU A 1 162 ? -15.688 4.565 23.044 1.00 88.75 162 GLU A N 1
ATOM 1308 C CA . GLU A 1 162 ? -14.223 4.619 22.970 1.00 88.75 162 GLU A CA 1
ATOM 1309 C C . GLU A 1 162 ? -13.655 3.348 22.317 1.00 88.75 162 GLU A C 1
ATOM 1311 O O . GLU A 1 162 ? -12.827 3.447 21.414 1.00 88.75 162 GLU A O 1
ATOM 1316 N N . TYR A 1 163 ? -14.172 2.170 22.678 1.00 88.69 163 TYR A N 1
ATOM 1317 C CA . TYR A 1 163 ? -13.800 0.896 22.055 1.00 88.69 163 TYR A CA 1
ATOM 1318 C C . TYR A 1 163 ? -14.118 0.853 20.552 1.00 88.69 163 TYR A C 1
ATOM 1320 O O . TYR A 1 163 ? -13.282 0.459 19.742 1.00 88.69 163 TYR A O 1
ATOM 1328 N N . LEU A 1 164 ? -15.312 1.303 20.151 1.00 91.88 164 LEU A N 1
ATOM 1329 C CA . LEU A 1 164 ? -15.697 1.372 18.737 1.00 91.88 164 LEU A CA 1
ATOM 1330 C C . LEU A 1 164 ? -14.811 2.336 17.941 1.00 91.88 164 LEU A C 1
ATOM 1332 O O . LEU A 1 164 ? -14.467 2.052 16.794 1.00 91.88 164 LEU A O 1
ATOM 1336 N N . LEU A 1 165 ? -14.434 3.464 18.544 1.00 92.62 165 LEU A N 1
ATOM 1337 C CA . LEU A 1 165 ? -13.541 4.439 17.926 1.00 92.62 165 LEU A CA 1
ATOM 1338 C C . LEU A 1 165 ? -12.119 3.882 17.773 1.00 92.62 165 LEU A C 1
ATOM 1340 O O . LEU A 1 165 ? -11.493 4.106 16.738 1.00 92.62 165 LEU A O 1
ATOM 1344 N N . ASP A 1 166 ? -11.633 3.119 18.753 1.00 90.25 166 ASP A N 1
ATOM 1345 C CA . ASP A 1 166 ? -10.348 2.424 18.661 1.00 90.25 166 ASP A CA 1
ATOM 1346 C C . ASP A 1 166 ? -10.344 1.381 17.533 1.00 90.25 166 ASP A C 1
ATOM 1348 O O . ASP A 1 166 ? -9.467 1.403 16.669 1.00 90.25 166 ASP A O 1
ATOM 1352 N N . ILE A 1 167 ? -11.388 0.546 17.444 1.00 91.19 167 ILE A N 1
ATOM 1353 C CA . ILE A 1 167 ? -11.551 -0.402 16.331 1.00 91.19 167 ILE A CA 1
ATOM 1354 C C . ILE A 1 167 ? -11.569 0.328 14.986 1.00 91.19 167 ILE A C 1
ATOM 1356 O O . ILE A 1 167 ? -10.868 -0.078 14.057 1.00 91.19 167 ILE A O 1
ATOM 1360 N N . ALA A 1 168 ? -12.345 1.407 14.865 1.00 92.69 168 ALA A N 1
ATOM 1361 C CA . ALA A 1 168 ? -12.416 2.180 13.630 1.00 92.69 168 ALA A CA 1
ATOM 1362 C C . ALA A 1 168 ? -11.037 2.739 13.237 1.00 92.69 168 ALA A C 1
ATOM 1364 O O . ALA A 1 168 ? -10.629 2.621 12.080 1.00 92.69 168 ALA A O 1
ATOM 1365 N N . ASN A 1 169 ? -10.280 3.273 14.200 1.00 93.81 169 ASN A N 1
ATOM 1366 C CA . ASN A 1 169 ? -8.915 3.749 13.976 1.00 93.81 169 ASN A CA 1
ATOM 1367 C C . ASN A 1 169 ? -7.964 2.620 13.552 1.00 93.81 169 ASN A C 1
ATOM 1369 O O . ASN A 1 169 ? -7.133 2.816 12.659 1.00 93.81 169 ASN A O 1
ATOM 1373 N N . ASN A 1 170 ? -8.093 1.429 14.133 1.00 91.75 170 ASN A N 1
ATOM 1374 C CA . ASN A 1 170 ? -7.296 0.260 13.760 1.00 91.75 170 ASN A CA 1
ATOM 1375 C C . ASN A 1 170 ? -7.601 -0.203 12.325 1.00 91.75 170 ASN A C 1
ATOM 1377 O O . ASN A 1 170 ? -6.682 -0.450 11.542 1.00 91.75 170 ASN A O 1
ATOM 1381 N N . ILE A 1 171 ? -8.874 -0.210 11.925 1.00 93.56 171 ILE A N 1
ATOM 1382 C CA . ILE A 1 171 ? -9.291 -0.557 10.559 1.00 93.56 171 ILE A CA 1
ATOM 1383 C C . ILE A 1 171 ? -8.761 0.471 9.548 1.00 93.56 171 ILE A C 1
ATOM 1385 O O . ILE A 1 171 ? -8.178 0.095 8.525 1.00 93.56 171 ILE A O 1
ATOM 1389 N N . ILE A 1 172 ? -8.914 1.768 9.840 1.00 94.69 172 ILE A N 1
ATOM 1390 C CA . ILE A 1 172 ? -8.443 2.862 8.975 1.00 94.69 172 ILE A CA 1
ATOM 1391 C C . ILE A 1 172 ? -6.917 2.830 8.846 1.00 94.69 172 ILE A C 1
ATOM 1393 O O . ILE A 1 172 ? -6.379 2.911 7.740 1.00 94.69 172 ILE A O 1
ATOM 1397 N N . SER A 1 173 ? -6.199 2.665 9.959 1.00 93.31 173 SER A N 1
ATOM 1398 C CA . SER A 1 173 ? -4.735 2.620 9.945 1.00 93.31 173 SER A CA 1
ATOM 1399 C C . SER A 1 173 ? -4.204 1.397 9.192 1.00 93.31 173 SER A C 1
ATOM 1401 O O . SER A 1 173 ? -3.250 1.524 8.417 1.00 93.31 173 SER A O 1
ATOM 1403 N N . SER A 1 174 ? -4.854 0.237 9.334 1.00 93.38 174 SER A N 1
ATOM 1404 C CA . SER A 1 174 ? -4.542 -0.971 8.565 1.00 93.38 174 SER A CA 1
ATOM 1405 C C . SER A 1 174 ? -4.731 -0.741 7.060 1.00 93.38 174 SER A C 1
ATOM 1407 O O . SER A 1 174 ? -3.792 -0.950 6.281 1.00 93.38 174 SER A O 1
ATOM 1409 N N . HIS A 1 175 ? -5.882 -0.198 6.650 1.00 95.12 175 HIS A N 1
ATOM 1410 C CA . HIS A 1 175 ? -6.173 0.168 5.260 1.00 95.12 175 HIS A CA 1
ATOM 1411 C C . HIS A 1 175 ? -5.111 1.115 4.669 1.00 95.12 175 HIS A C 1
ATO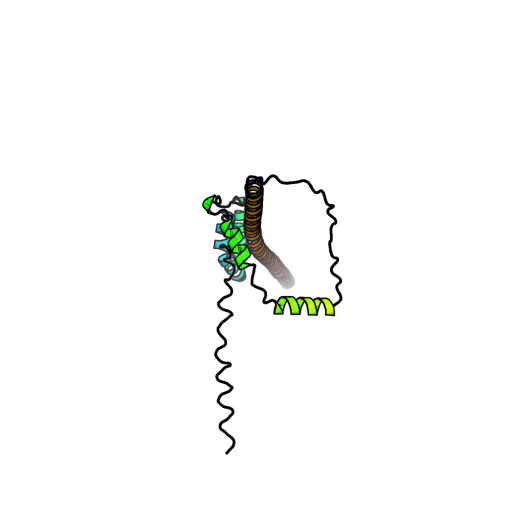M 1413 O O . HIS A 1 175 ? -4.553 0.864 3.591 1.00 95.12 175 HIS A O 1
ATOM 1419 N N . ASP A 1 176 ? -4.766 2.175 5.399 1.00 94.88 176 ASP A N 1
ATOM 1420 C CA . ASP A 1 176 ? -3.788 3.166 4.955 1.00 94.88 176 ASP A CA 1
ATOM 1421 C C . ASP A 1 176 ? -2.374 2.592 4.868 1.00 94.88 176 ASP A C 1
ATOM 1423 O O . ASP A 1 176 ? -1.629 2.902 3.932 1.00 94.88 176 ASP A O 1
ATOM 1427 N N . SER A 1 177 ? -1.991 1.734 5.816 1.00 94.75 177 SER A N 1
ATOM 1428 C CA . SER A 1 177 ? -0.687 1.068 5.807 1.00 94.75 177 SER A CA 1
ATOM 1429 C C . SER A 1 177 ? -0.513 0.196 4.558 1.00 94.75 177 SER A C 1
ATOM 1431 O O . SER A 1 177 ? 0.535 0.232 3.900 1.00 94.75 177 SER A O 1
ATOM 1433 N N . LEU A 1 178 ? -1.570 -0.523 4.170 1.00 93.50 178 LEU A N 1
ATOM 1434 C CA . LEU A 1 178 ? -1.567 -1.412 3.021 1.00 93.50 178 LEU A CA 1
ATOM 1435 C C . LEU A 1 178 ? -1.489 -0.623 1.706 1.00 93.50 178 LEU A C 1
ATOM 1437 O O . LEU A 1 178 ? -0.694 -0.967 0.821 1.00 93.50 178 LEU A O 1
ATOM 1441 N N . ARG A 1 179 ? -2.237 0.484 1.599 1.00 93.19 179 ARG A N 1
ATOM 1442 C CA . ARG A 1 179 ? -2.149 1.402 0.453 1.00 93.19 179 ARG A CA 1
ATOM 1443 C C . ARG A 1 179 ? -0.770 2.035 0.336 1.00 93.19 179 ARG A C 1
ATOM 1445 O O . ARG A 1 179 ? -0.187 1.999 -0.745 1.00 93.19 179 ARG A O 1
ATOM 1452 N N . LYS A 1 180 ? -0.205 2.548 1.435 1.00 95.25 180 LYS A N 1
ATOM 1453 C CA . LYS A 1 180 ? 1.153 3.125 1.454 1.00 95.25 180 LYS A CA 1
ATOM 1454 C C . LYS A 1 180 ? 2.192 2.126 0.952 1.00 95.25 180 LYS A C 1
ATOM 1456 O O . LYS A 1 180 ? 3.036 2.487 0.131 1.00 95.25 180 LYS A O 1
ATOM 1461 N N . TYR A 1 181 ? 2.109 0.869 1.394 1.00 94.62 181 TYR A N 1
ATOM 1462 C CA . TYR A 1 181 ? 3.005 -0.187 0.928 1.00 94.62 181 TYR A CA 1
ATOM 1463 C C . TYR A 1 181 ? 2.928 -0.371 -0.595 1.00 94.62 181 TYR A C 1
ATOM 1465 O O . TYR A 1 181 ? 3.965 -0.376 -1.258 1.00 94.62 181 TYR A O 1
ATOM 1473 N N . HIS A 1 182 ? 1.728 -0.494 -1.169 1.00 93.44 182 HIS A N 1
ATOM 1474 C CA . HIS A 1 182 ? 1.569 -0.691 -2.617 1.00 93.44 182 HIS A CA 1
ATOM 1475 C C . HIS A 1 182 ? 1.979 0.535 -3.429 1.00 93.44 182 HIS A C 1
ATOM 1477 O O . HIS A 1 182 ? 2.754 0.396 -4.374 1.00 93.44 182 HIS A O 1
ATOM 1483 N N . THR A 1 183 ? 1.564 1.735 -3.018 1.00 94.56 183 THR A N 1
ATOM 1484 C CA . THR A 1 183 ? 1.963 2.995 -3.663 1.00 94.56 183 THR A CA 1
ATOM 1485 C C . THR A 1 183 ? 3.485 3.108 -3.765 1.00 94.56 183 THR A C 1
ATOM 1487 O O . THR A 1 183 ? 4.015 3.475 -4.812 1.00 94.56 183 THR A O 1
ATOM 1490 N N . LEU A 1 184 ? 4.214 2.712 -2.719 1.00 96.69 184 LEU A N 1
ATOM 1491 C CA . LEU A 1 184 ? 5.674 2.735 -2.713 1.00 96.69 184 LEU A CA 1
ATOM 1492 C C . LEU A 1 184 ? 6.289 1.803 -3.779 1.00 96.69 184 LEU A C 1
ATOM 1494 O O . LEU A 1 184 ? 7.252 2.177 -4.449 1.00 96.69 184 LEU A O 1
ATOM 1498 N N . TRP A 1 185 ? 5.750 0.595 -3.965 1.00 95.88 185 TRP A N 1
ATOM 1499 C CA . TRP A 1 185 ? 6.217 -0.339 -5.00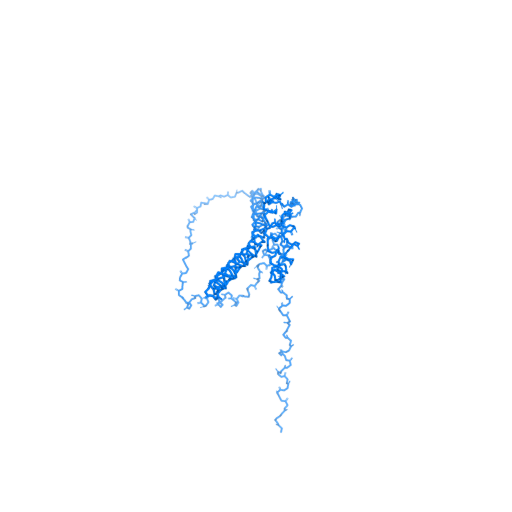2 1.00 95.88 185 TRP A CA 1
ATOM 1500 C C . TRP A 1 185 ? 5.852 0.108 -6.418 1.00 95.88 185 TRP A C 1
ATOM 1502 O O . TRP A 1 185 ? 6.629 -0.100 -7.354 1.00 95.88 185 TRP A O 1
ATOM 1512 N N . ILE A 1 186 ? 4.709 0.767 -6.576 1.00 95.25 186 ILE A N 1
ATOM 1513 C CA . ILE A 1 186 ? 4.284 1.335 -7.855 1.00 95.25 186 ILE A CA 1
ATOM 1514 C C . ILE A 1 186 ? 5.159 2.519 -8.249 1.00 95.25 186 ILE A C 1
ATOM 1516 O O . ILE A 1 186 ? 5.628 2.559 -9.382 1.00 95.25 186 ILE A O 1
ATOM 1520 N N . ILE A 1 187 ? 5.482 3.415 -7.312 1.00 97.00 187 ILE A N 1
ATOM 1521 C CA . ILE A 1 187 ? 6.438 4.506 -7.546 1.00 97.00 187 ILE A CA 1
ATOM 1522 C C . ILE A 1 187 ? 7.799 3.944 -7.980 1.00 97.00 187 ILE A C 1
ATOM 1524 O O . ILE A 1 187 ? 8.385 4.423 -8.948 1.00 97.00 187 ILE A O 1
ATOM 1528 N N . ARG A 1 188 ? 8.292 2.881 -7.328 1.00 97.00 188 ARG A N 1
ATOM 1529 C CA . ARG A 1 188 ? 9.533 2.209 -7.757 1.00 97.00 188 ARG A CA 1
ATOM 1530 C C . ARG A 1 188 ? 9.436 1.633 -9.169 1.00 97.00 188 ARG A C 1
ATOM 1532 O O . ARG A 1 188 ? 10.372 1.789 -9.947 1.00 97.00 188 ARG A O 1
ATOM 1539 N N . SER A 1 189 ? 8.317 0.996 -9.508 1.00 96.31 189 SER A N 1
ATOM 1540 C CA . SER A 1 189 ? 8.079 0.455 -10.855 1.00 96.31 189 SER A CA 1
ATOM 1541 C C . SER A 1 189 ? 8.020 1.570 -11.904 1.00 96.31 189 SER A C 1
ATOM 1543 O O . SER A 1 189 ? 8.595 1.429 -12.979 1.00 96.31 189 SER A O 1
ATOM 1545 N N . LEU A 1 190 ? 7.402 2.709 -11.573 1.00 97.00 190 LEU A N 1
ATOM 1546 C CA . LEU A 1 190 ? 7.355 3.897 -12.425 1.00 97.00 190 LEU A CA 1
ATOM 1547 C C . LEU A 1 190 ? 8.763 4.440 -12.709 1.00 97.00 190 LEU A C 1
ATOM 1549 O O . LEU A 1 190 ? 9.089 4.704 -13.864 1.00 97.00 190 LEU A O 1
ATOM 1553 N N . PHE A 1 191 ? 9.622 4.544 -11.690 1.00 97.81 191 PHE A N 1
ATOM 1554 C CA . PHE A 1 191 ? 11.026 4.919 -11.888 1.00 97.81 191 PHE A CA 1
ATOM 1555 C C . PHE A 1 191 ? 11.783 3.920 -12.769 1.00 97.81 191 PHE A C 1
ATOM 1557 O O . PHE A 1 191 ? 12.576 4.342 -13.608 1.00 97.81 191 PHE A O 1
ATOM 1564 N N . GLY A 1 192 ? 11.510 2.619 -12.629 1.00 95.75 192 GLY A N 1
ATOM 1565 C CA . GLY A 1 192 ? 12.059 1.589 -13.514 1.00 95.75 192 GLY A CA 1
ATOM 1566 C C . GLY A 1 192 ? 11.685 1.825 -14.980 1.00 95.75 192 GLY A C 1
ATOM 1567 O O . GLY A 1 192 ? 12.559 1.846 -15.848 1.00 95.75 192 GLY A O 1
ATOM 1568 N N . VAL A 1 193 ? 10.404 2.093 -15.256 1.00 97.00 193 VAL A N 1
ATOM 1569 C CA . VAL A 1 193 ? 9.921 2.411 -16.611 1.00 97.00 193 VAL A CA 1
ATOM 1570 C C . VAL A 1 193 ? 10.611 3.657 -17.162 1.00 97.00 193 VAL A C 1
ATOM 1572 O O . VAL A 1 193 ? 11.147 3.615 -18.268 1.00 97.00 193 VAL A O 1
ATOM 1575 N N . LEU A 1 194 ? 10.648 4.747 -16.389 1.00 97.75 194 LEU A N 1
ATOM 1576 C CA . LEU A 1 194 ? 11.295 5.994 -16.806 1.00 97.75 194 LEU A CA 1
ATOM 1577 C C . LEU A 1 194 ? 12.781 5.788 -17.122 1.00 97.75 194 LEU A C 1
ATOM 1579 O O . LEU A 1 194 ? 13.266 6.269 -18.145 1.00 97.75 194 LEU A O 1
ATOM 1583 N N . PHE A 1 195 ? 13.492 5.030 -16.286 1.00 97.31 195 PHE A N 1
ATOM 1584 C CA . PHE A 1 195 ? 14.896 4.701 -16.510 1.00 97.31 195 PHE A CA 1
ATOM 1585 C C . PHE A 1 195 ? 15.108 3.955 -17.836 1.00 97.31 195 PHE A C 1
ATOM 1587 O O . PHE A 1 195 ? 15.974 4.337 -18.622 1.00 97.31 195 PHE A O 1
ATOM 1594 N N . TYR A 1 196 ? 14.289 2.941 -18.134 1.00 96.19 196 TYR A N 1
ATOM 1595 C CA . TYR A 1 196 ? 14.404 2.190 -19.390 1.00 96.19 196 TYR A CA 1
ATOM 1596 C C . TYR A 1 196 ? 14.070 3.028 -20.623 1.00 96.19 196 TYR A C 1
ATOM 1598 O O . TYR A 1 196 ? 14.735 2.880 -21.647 1.00 96.19 196 TYR A O 1
ATOM 1606 N N . VAL A 1 197 ? 13.090 3.932 -20.534 1.00 96.94 197 VAL A N 1
ATOM 1607 C CA . VAL A 1 197 ? 12.787 4.877 -21.622 1.00 96.94 197 VAL A CA 1
ATOM 1608 C C . VAL A 1 197 ? 14.005 5.752 -21.921 1.00 96.94 197 VAL A C 1
ATOM 1610 O O . VAL A 1 197 ? 14.386 5.894 -23.080 1.00 96.94 197 VAL A O 1
ATOM 1613 N N . ILE A 1 198 ? 14.665 6.283 -20.889 1.00 98.19 198 ILE A N 1
ATOM 1614 C CA . ILE A 1 198 ? 15.877 7.097 -21.048 1.00 98.19 198 ILE A CA 1
ATOM 1615 C C . ILE A 1 198 ? 16.997 6.281 -21.710 1.00 98.19 198 ILE A C 1
ATOM 1617 O O . ILE A 1 198 ? 17.581 6.731 -22.694 1.00 98.19 198 ILE A O 1
ATOM 1621 N N . VAL A 1 199 ? 17.275 5.067 -21.223 1.00 97.38 199 VAL A N 1
ATOM 1622 C CA . VAL A 1 199 ? 18.306 4.186 -21.803 1.00 97.38 199 VAL A CA 1
ATOM 1623 C C . VAL A 1 199 ? 18.007 3.860 -23.269 1.00 97.38 199 VAL A C 1
ATOM 1625 O O . VAL A 1 199 ? 18.907 3.933 -24.105 1.00 97.38 199 VAL A O 1
ATOM 1628 N N . ALA A 1 200 ? 16.751 3.559 -23.606 1.00 97.19 200 ALA A N 1
ATOM 1629 C CA . ALA A 1 200 ? 16.340 3.292 -24.982 1.00 97.19 200 ALA A CA 1
ATOM 1630 C C . ALA A 1 200 ? 16.572 4.504 -25.899 1.00 97.19 200 ALA A C 1
ATOM 1632 O O . ALA A 1 200 ? 17.075 4.337 -27.011 1.00 97.19 200 ALA A O 1
ATOM 1633 N N . LEU A 1 201 ? 16.281 5.721 -25.425 1.00 98.31 201 LEU A N 1
ATOM 1634 C CA . LEU A 1 201 ? 16.572 6.955 -26.160 1.00 98.31 201 LEU A CA 1
ATOM 1635 C C . LEU A 1 201 ? 18.076 7.144 -26.383 1.00 98.31 201 LEU A C 1
ATOM 1637 O O . LEU A 1 201 ? 18.486 7.461 -27.497 1.00 98.31 201 LEU A O 1
ATOM 1641 N N . PHE A 1 202 ? 18.913 6.905 -25.371 1.00 98.50 202 PHE A N 1
ATOM 1642 C CA . PHE A 1 202 ? 20.369 6.982 -25.531 1.00 98.50 202 PHE A CA 1
ATOM 1643 C C . PHE A 1 202 ? 20.894 5.969 -26.552 1.00 98.50 202 PHE A C 1
ATOM 1645 O O . PHE A 1 202 ? 21.678 6.340 -27.425 1.00 98.50 202 PHE A O 1
ATOM 1652 N N . ILE A 1 203 ? 20.444 4.712 -26.486 1.00 98.31 203 ILE A N 1
ATOM 1653 C CA . ILE A 1 203 ? 20.822 3.677 -27.460 1.00 98.31 203 ILE A CA 1
ATOM 1654 C C . ILE A 1 203 ? 20.399 4.099 -28.868 1.00 98.31 203 ILE A C 1
ATOM 1656 O O . ILE A 1 203 ? 21.211 4.043 -29.791 1.00 98.31 203 ILE A O 1
ATOM 1660 N N . TYR A 1 204 ? 19.161 4.569 -29.027 1.00 98.50 204 TYR A N 1
ATOM 1661 C CA . TYR A 1 204 ? 18.651 5.056 -30.305 1.00 98.50 204 TYR A CA 1
ATOM 1662 C C . TYR A 1 204 ? 19.523 6.185 -30.872 1.00 98.50 204 TYR A C 1
ATOM 1664 O O . TYR A 1 204 ? 19.954 6.095 -32.020 1.00 98.50 204 TYR A O 1
ATOM 1672 N N . LEU A 1 205 ? 19.854 7.194 -30.058 1.00 98.25 205 LEU A N 1
ATOM 1673 C CA . LEU A 1 205 ? 20.700 8.320 -30.466 1.00 98.25 205 LEU A CA 1
ATOM 1674 C C . LEU A 1 205 ? 22.117 7.878 -30.862 1.00 98.25 205 LEU A C 1
ATOM 1676 O O . LEU A 1 205 ? 22.668 8.370 -31.850 1.00 98.25 205 LEU A O 1
ATOM 1680 N N . ILE A 1 206 ? 22.708 6.933 -30.123 1.00 98.19 206 ILE A N 1
ATOM 1681 C CA . ILE A 1 206 ? 24.030 6.373 -30.435 1.00 98.19 206 ILE A CA 1
ATOM 1682 C C . ILE A 1 206 ? 23.991 5.628 -31.772 1.00 98.19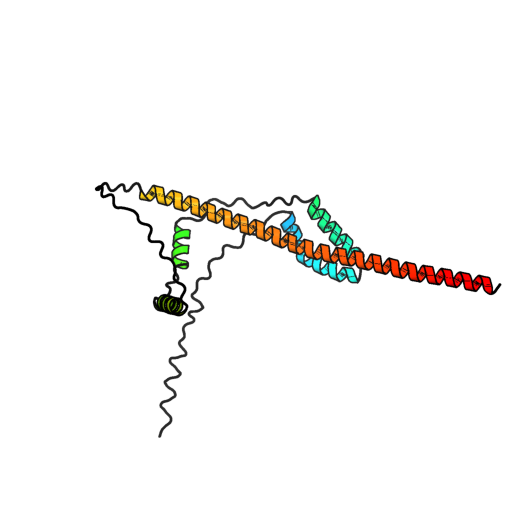 206 ILE A C 1
ATOM 1684 O O . ILE A 1 206 ? 24.866 5.830 -32.617 1.00 98.19 206 ILE A O 1
ATOM 1688 N N . VAL A 1 207 ? 22.981 4.783 -31.989 1.00 98.25 207 VAL A N 1
ATOM 1689 C CA . VAL A 1 207 ? 22.817 4.034 -33.242 1.00 98.25 207 VAL A CA 1
ATOM 1690 C C . VAL A 1 207 ? 22.602 4.995 -34.409 1.00 98.25 207 VAL A C 1
ATOM 1692 O O . VAL A 1 207 ? 23.330 4.908 -35.397 1.00 98.25 207 VAL A O 1
ATOM 1695 N N . SER A 1 208 ? 21.688 5.962 -34.285 1.00 97.25 208 SER A N 1
ATOM 1696 C CA . SER A 1 208 ? 21.406 6.926 -35.354 1.00 97.25 208 SER A CA 1
ATOM 1697 C C . SER A 1 208 ? 22.632 7.762 -35.716 1.00 97.25 208 SER A C 1
ATOM 1699 O O . SER A 1 208 ? 22.910 7.984 -36.890 1.00 97.25 208 SER A O 1
ATOM 1701 N N . HIS A 1 209 ? 23.410 8.189 -34.720 1.00 96.31 209 HIS A N 1
ATOM 1702 C CA . HIS A 1 209 ? 24.609 8.985 -34.956 1.00 96.31 209 HIS A CA 1
ATOM 1703 C C . HIS A 1 209 ? 25.720 8.185 -35.660 1.00 96.31 209 HIS A C 1
ATOM 1705 O O . HIS A 1 209 ? 26.384 8.711 -36.555 1.00 96.31 209 HIS A O 1
ATOM 1711 N N . ASN A 1 210 ? 25.910 6.910 -35.304 1.00 96.25 210 ASN A N 1
ATOM 1712 C CA . ASN A 1 210 ? 26.886 6.048 -35.979 1.00 96.25 210 ASN A CA 1
ATOM 1713 C C . ASN A 1 210 ? 26.476 5.722 -37.422 1.00 96.25 210 ASN A C 1
ATOM 1715 O O . ASN A 1 210 ? 27.330 5.739 -38.307 1.00 96.25 210 ASN A O 1
ATOM 1719 N N . VAL A 1 211 ? 25.184 5.492 -37.674 1.00 96.31 211 VAL A N 1
ATOM 1720 C CA . VAL A 1 211 ? 24.654 5.280 -39.031 1.00 96.31 211 VAL A CA 1
ATOM 1721 C C . VAL A 1 211 ? 24.904 6.510 -39.908 1.00 96.31 211 VAL A C 1
ATOM 1723 O O . VAL A 1 211 ? 25.462 6.374 -40.997 1.00 96.31 211 VAL A O 1
ATOM 1726 N N . SER A 1 212 ? 24.599 7.717 -39.419 1.00 94.62 212 SER A N 1
ATOM 1727 C CA . SER A 1 212 ? 24.854 8.960 -40.164 1.00 94.62 212 SER A CA 1
ATOM 1728 C C . SER A 1 212 ? 26.335 9.167 -40.493 1.00 94.62 212 SER A C 1
ATOM 1730 O O . SER A 1 212 ? 26.665 9.601 -41.595 1.00 94.62 212 SER A O 1
ATOM 1732 N N . ARG A 1 213 ? 27.248 8.821 -39.572 1.00 92.00 213 ARG A N 1
ATOM 1733 C CA . ARG A 1 213 ? 28.693 8.859 -39.852 1.00 92.00 213 ARG A CA 1
ATOM 1734 C C . ARG A 1 213 ? 29.099 7.845 -40.916 1.00 92.00 213 ARG A C 1
ATOM 1736 O O . ARG A 1 213 ? 29.885 8.189 -41.789 1.00 92.00 213 ARG A O 1
ATOM 1743 N N . GLY A 1 214 ? 28.559 6.627 -40.860 1.00 91.25 214 GLY A N 1
ATOM 1744 C CA . GLY A 1 214 ? 28.816 5.588 -41.857 1.00 91.25 214 GLY A CA 1
ATOM 1745 C C . GLY A 1 214 ? 28.475 6.046 -43.275 1.00 91.25 214 GLY A C 1
ATOM 1746 O O . GLY A 1 214 ? 29.309 5.920 -44.166 1.00 91.25 214 GLY A O 1
ATOM 1747 N N . HIS A 1 215 ? 27.305 6.668 -43.462 1.00 89.12 215 HIS A N 1
ATOM 1748 C CA . HIS A 1 215 ? 26.892 7.198 -44.765 1.00 89.12 215 HIS A CA 1
ATOM 1749 C C . HIS A 1 215 ? 27.870 8.242 -45.320 1.00 89.12 215 HIS A C 1
ATOM 1751 O O . HIS A 1 215 ? 28.257 8.128 -46.483 1.00 89.12 215 HIS A O 1
ATOM 1757 N N . ALA A 1 216 ? 28.348 9.172 -44.486 1.00 86.69 216 ALA A N 1
ATOM 1758 C CA . ALA A 1 216 ? 29.296 10.207 -44.905 1.00 86.69 216 ALA A CA 1
ATOM 1759 C C . ALA A 1 216 ? 30.633 9.640 -45.426 1.00 86.69 216 ALA A C 1
ATOM 1761 O O . ALA A 1 216 ? 31.200 10.180 -46.371 1.00 86.69 216 ALA A O 1
ATOM 1762 N N . TYR A 1 217 ? 31.139 8.536 -44.863 1.00 87.00 217 TYR A N 1
ATOM 1763 C CA . TYR A 1 217 ? 32.378 7.912 -45.355 1.00 87.00 217 TYR A CA 1
ATOM 1764 C C . TYR A 1 217 ? 32.210 7.199 -46.701 1.00 87.00 217 TYR A C 1
ATOM 1766 O O . TYR A 1 217 ? 33.174 7.088 -47.459 1.00 87.00 217 TYR A O 1
ATOM 1774 N N . THR A 1 218 ? 31.006 6.714 -47.006 1.00 85.38 218 THR A N 1
ATOM 1775 C CA . THR A 1 218 ? 30.710 6.084 -48.302 1.00 85.38 218 THR A CA 1
ATOM 1776 C C . THR A 1 218 ? 30.703 7.097 -49.444 1.00 85.38 218 THR A C 1
ATOM 1778 O O . THR A 1 218 ? 31.149 6.757 -50.531 1.00 85.38 218 THR A O 1
ATOM 1781 N N . GLU A 1 219 ? 30.253 8.333 -49.211 1.00 79.19 219 GLU A N 1
ATOM 1782 C CA . GLU A 1 219 ? 30.208 9.374 -50.253 1.00 79.19 219 GLU A CA 1
ATOM 1783 C C . GLU A 1 219 ? 31.587 9.948 -50.610 1.00 79.19 219 GLU A C 1
ATOM 1785 O O . GLU A 1 219 ? 31.775 10.405 -51.729 1.00 79.19 219 GLU A O 1
ATOM 1790 N N . VAL A 1 220 ? 32.567 9.914 -49.700 1.00 81.44 220 VAL A N 1
ATOM 1791 C CA . VAL A 1 220 ? 33.918 10.459 -49.965 1.00 81.44 220 VAL A CA 1
ATOM 1792 C C . VAL A 1 220 ? 34.796 9.499 -50.785 1.00 81.44 220 VAL A C 1
ATOM 1794 O O . VAL A 1 220 ? 35.780 9.928 -51.381 1.00 81.44 220 VAL A O 1
ATOM 1797 N N . ASN A 1 221 ? 34.468 8.204 -50.817 1.00 68.50 221 ASN A N 1
ATOM 1798 C CA . ASN A 1 221 ? 35.264 7.174 -51.502 1.00 68.50 221 ASN A CA 1
ATOM 1799 C C . ASN A 1 221 ? 34.726 6.781 -52.892 1.00 68.50 221 ASN A C 1
ATOM 1801 O O . ASN A 1 221 ? 35.183 5.782 -53.452 1.00 68.50 221 ASN A O 1
ATOM 1805 N N . VAL A 1 222 ? 33.764 7.534 -53.429 1.00 61.47 222 VAL A N 1
ATOM 1806 C CA . VAL A 1 222 ? 33.227 7.387 -54.794 1.00 61.47 222 VAL A CA 1
ATOM 1807 C C . VAL A 1 222 ? 33.656 8.590 -55.621 1.00 61.47 222 VAL A C 1
ATOM 1809 O O . VAL A 1 222 ? 34.092 8.368 -56.771 1.00 61.47 222 VAL A O 1
#

Radius of gyration: 34.58 Å; chains: 1; bounding box: 72×53×111 Å

Organism: Maudiozyma exigua (NCBI:txid34358)

Secondary structure (DSSP, 8-state):
---SSSSSSSSSSS----TTS-S-------------HHHHHHHHHHHHHHHHHHHTTT-TTHHHHHHHHHHHHHHTS------PPPPGGGSPPHHHHHHHHHHH-----HHHHHHHHHHHHHHT--------------------TTHHHHHHHHHHHHHHHHHHHHHHHHHHHHHHHHHHHHHHHHHHHHHHHHHHHHHHHHHHHHHHHHHHHHHHHHHHT-

pLDDT: mean 78.71, std 18.63, range [40.12, 98.5]